Protein AF-A0A6C0EPB0-F1 (afdb_monomer)

Structure (mmCIF, N/CA/C/O backbone):
data_AF-A0A6C0EPB0-F1
#
_entry.id   AF-A0A6C0EPB0-F1
#
loop_
_atom_site.group_PDB
_atom_site.id
_atom_site.type_symbol
_atom_site.label_atom_id
_atom_site.label_alt_id
_atom_site.label_comp_id
_atom_site.label_asym_id
_atom_site.label_entity_id
_atom_site.label_seq_id
_atom_site.pdbx_PDB_ins_code
_atom_site.Cartn_x
_atom_site.Cartn_y
_atom_site.Cartn_z
_atom_site.occupancy
_atom_site.B_iso_or_equiv
_atom_site.auth_seq_id
_atom_site.auth_comp_id
_atom_site.auth_asym_id
_atom_site.auth_atom_id
_atom_site.pdbx_PDB_model_num
ATOM 1 N N . MET A 1 1 ? 25.986 0.942 -7.245 1.00 39.47 1 MET A N 1
ATOM 2 C CA . MET A 1 1 ? 25.673 -0.143 -6.285 1.00 39.47 1 MET A CA 1
ATOM 3 C C . MET A 1 1 ? 25.207 0.343 -4.900 1.00 39.47 1 MET A C 1
ATOM 5 O O . MET A 1 1 ? 24.732 -0.485 -4.143 1.00 39.47 1 MET A O 1
ATOM 9 N N . ALA A 1 2 ? 25.222 1.646 -4.566 1.00 35.19 2 ALA A N 1
ATOM 10 C CA . ALA A 1 2 ? 24.768 2.146 -3.251 1.00 35.19 2 ALA A CA 1
ATOM 11 C C . ALA A 1 2 ? 23.237 2.356 -3.090 1.00 35.19 2 ALA A C 1
ATOM 13 O O . ALA A 1 2 ? 22.772 2.622 -1.989 1.00 35.19 2 ALA A O 1
ATOM 14 N N . ASN A 1 3 ? 22.438 2.217 -4.158 1.00 54.00 3 ASN A N 1
ATOM 15 C CA . ASN A 1 3 ? 20.997 2.539 -4.135 1.00 54.00 3 ASN A CA 1
ATOM 16 C C . ASN A 1 3 ? 20.073 1.374 -3.733 1.00 54.00 3 ASN A C 1
ATOM 18 O O . ASN A 1 3 ? 18.896 1.601 -3.458 1.00 54.00 3 ASN A O 1
ATOM 22 N N . PHE A 1 4 ? 20.579 0.139 -3.683 1.00 54.25 4 PHE A N 1
ATOM 23 C CA . PHE A 1 4 ? 19.745 -1.040 -3.414 1.00 54.25 4 PHE A CA 1
ATOM 24 C C . PHE A 1 4 ? 19.320 -1.151 -1.949 1.00 54.25 4 PHE A C 1
ATOM 26 O O . PHE A 1 4 ? 18.155 -1.427 -1.667 1.00 54.25 4 PHE A O 1
ATOM 33 N N . GLY A 1 5 ? 20.229 -0.846 -1.017 1.00 62.84 5 GLY A N 1
ATOM 34 C CA . GLY A 1 5 ? 19.907 -0.840 0.410 1.00 62.84 5 GLY A CA 1
ATOM 35 C C . GLY A 1 5 ? 18.837 0.195 0.752 1.00 62.84 5 GLY A C 1
ATOM 36 O O . GLY A 1 5 ? 17.912 -0.107 1.494 1.00 62.84 5 GLY A O 1
ATOM 37 N N . LEU A 1 6 ? 18.905 1.391 0.160 1.00 70.12 6 LEU A N 1
ATOM 38 C CA . LEU A 1 6 ? 17.995 2.484 0.500 1.00 70.12 6 LEU A CA 1
ATOM 39 C C . LEU A 1 6 ? 16.544 2.201 0.082 1.00 70.12 6 LEU A C 1
ATOM 41 O O . LEU A 1 6 ? 15.632 2.459 0.860 1.00 70.12 6 LEU A O 1
ATOM 45 N N . SER A 1 7 ? 16.322 1.642 -1.113 1.00 71.81 7 SER A N 1
ATOM 46 C CA . SER A 1 7 ? 14.971 1.313 -1.593 1.00 71.81 7 SER A CA 1
ATOM 47 C C . SER A 1 7 ? 14.329 0.188 -0.776 1.00 71.81 7 SER A C 1
ATOM 49 O O . SER A 1 7 ? 13.168 0.303 -0.382 1.00 71.81 7 SER A O 1
ATOM 51 N N . TYR A 1 8 ? 15.096 -0.857 -0.450 1.00 76.75 8 TYR A N 1
ATOM 52 C CA . TYR A 1 8 ? 14.616 -1.944 0.401 1.00 76.75 8 TYR A CA 1
ATOM 53 C C . TYR A 1 8 ? 14.326 -1.464 1.830 1.00 76.75 8 TYR A C 1
ATOM 55 O O . TYR A 1 8 ? 13.247 -1.719 2.358 1.00 76.75 8 TYR A O 1
ATOM 63 N N . ILE A 1 9 ? 15.240 -0.693 2.430 1.00 80.56 9 ILE A N 1
ATOM 64 C CA . ILE A 1 9 ? 15.049 -0.109 3.765 1.00 80.56 9 ILE A CA 1
ATOM 65 C C . ILE A 1 9 ? 13.819 0.804 3.786 1.00 80.56 9 ILE A C 1
ATOM 67 O O . ILE A 1 9 ? 13.024 0.717 4.717 1.00 80.56 9 ILE A O 1
ATOM 71 N N . ALA A 1 10 ? 13.617 1.635 2.759 1.00 80.88 10 ALA A N 1
ATOM 72 C CA . ALA A 1 10 ? 12.436 2.488 2.654 1.00 80.88 10 ALA A CA 1
ATOM 73 C C . ALA A 1 10 ? 11.138 1.667 2.571 1.00 80.88 10 ALA A C 1
ATOM 75 O O . ALA A 1 10 ? 10.173 2.001 3.254 1.00 80.88 10 ALA A O 1
ATOM 76 N N . LYS A 1 11 ? 11.119 0.568 1.801 1.00 81.94 11 LYS A N 1
ATOM 77 C CA . LYS A 1 11 ? 9.965 -0.345 1.710 1.00 81.94 11 LYS A CA 1
ATOM 78 C C . LYS A 1 11 ? 9.654 -1.006 3.054 1.00 81.94 11 LYS A C 1
ATOM 80 O O . LYS A 1 11 ? 8.493 -1.054 3.460 1.00 81.94 11 LYS A O 1
ATOM 85 N N . VAL A 1 12 ? 10.679 -1.497 3.750 1.00 84.69 12 VAL A N 1
ATOM 86 C CA . VAL A 1 12 ? 10.534 -2.124 5.072 1.00 84.69 12 VAL A CA 1
ATOM 87 C C . VAL A 1 12 ? 10.035 -1.108 6.097 1.00 84.69 12 VAL A C 1
ATOM 89 O O . VAL A 1 12 ? 9.087 -1.390 6.825 1.00 84.69 12 VAL A O 1
ATOM 92 N N . LEU A 1 13 ? 10.622 0.091 6.122 1.00 87.00 13 LEU A N 1
ATOM 93 C CA . LEU A 1 13 ? 10.222 1.167 7.027 1.00 87.00 13 LEU A CA 1
ATOM 94 C C . LEU A 1 13 ? 8.776 1.604 6.774 1.00 87.00 13 LEU A C 1
ATOM 96 O O . LEU A 1 13 ? 8.009 1.742 7.724 1.00 87.00 13 LEU A O 1
ATOM 100 N N . TYR A 1 14 ? 8.399 1.779 5.505 1.00 86.06 14 TYR A N 1
ATOM 101 C CA . TYR A 1 14 ? 7.028 2.083 5.107 1.00 86.06 14 TYR A CA 1
ATOM 102 C C . TYR A 1 14 ? 6.065 1.004 5.612 1.00 86.06 14 TYR A C 1
ATOM 104 O O . TYR A 1 14 ? 5.157 1.304 6.381 1.00 86.06 14 TYR A O 1
ATOM 112 N N . SER A 1 15 ? 6.344 -0.264 5.292 1.00 88.06 15 SER A N 1
ATOM 113 C CA . SER A 1 15 ? 5.521 -1.401 5.722 1.00 88.06 15 SER A CA 1
ATOM 114 C C . SER A 1 15 ? 5.371 -1.451 7.245 1.00 88.06 15 SER A C 1
ATOM 116 O O . SER A 1 15 ? 4.286 -1.718 7.755 1.00 88.06 15 SER A O 1
ATOM 118 N N . PHE A 1 16 ? 6.438 -1.146 7.988 1.00 89.62 16 PHE A N 1
ATOM 119 C CA . PHE A 1 16 ? 6.420 -1.106 9.447 1.00 89.62 16 PHE A CA 1
ATOM 120 C C . PHE A 1 16 ? 5.521 0.010 10.002 1.00 89.62 16 PHE A C 1
ATOM 122 O O . PHE A 1 16 ? 4.704 -0.248 10.888 1.00 89.62 16 PHE A O 1
ATOM 129 N N . ILE A 1 17 ? 5.626 1.230 9.466 1.00 89.44 17 ILE A N 1
ATOM 130 C CA . ILE A 1 17 ? 4.768 2.363 9.854 1.00 89.44 17 ILE A CA 1
ATOM 131 C C . ILE A 1 17 ? 3.298 2.038 9.565 1.00 89.44 17 ILE A C 1
ATOM 133 O O . ILE A 1 17 ? 2.442 2.218 10.438 1.00 89.44 17 ILE A O 1
ATOM 137 N N . THR A 1 18 ? 3.013 1.475 8.391 1.00 90.00 18 THR A N 1
ATOM 138 C CA . THR A 1 18 ? 1.659 1.079 8.003 1.00 90.00 18 THR A CA 1
ATOM 139 C C . THR A 1 18 ? 1.111 -0.009 8.924 1.00 90.00 18 THR A C 1
ATOM 141 O O . THR A 1 18 ? -0.023 0.096 9.391 1.00 90.00 18 THR A O 1
ATOM 144 N N . ILE A 1 19 ? 1.912 -1.021 9.275 1.00 93.12 19 ILE A N 1
ATOM 145 C CA . ILE A 1 19 ? 1.513 -2.069 10.228 1.00 93.12 19 ILE A CA 1
ATOM 146 C C . ILE A 1 19 ? 1.165 -1.470 11.596 1.00 93.12 19 ILE A C 1
ATOM 148 O O . ILE A 1 19 ? 0.144 -1.848 12.173 1.00 93.12 19 ILE A O 1
ATOM 152 N N . ILE A 1 20 ? 1.953 -0.519 12.110 1.00 91.31 20 ILE A N 1
ATOM 153 C CA . ILE A 1 20 ? 1.641 0.157 13.380 1.00 91.31 20 ILE A CA 1
ATOM 154 C C . ILE A 1 20 ? 0.268 0.828 13.303 1.00 91.31 20 ILE A C 1
ATOM 156 O O . ILE A 1 20 ? -0.557 0.641 14.202 1.00 91.31 20 ILE A O 1
ATOM 160 N N . LEU A 1 21 ? -0.010 1.567 12.226 1.00 90.31 21 LEU A N 1
ATOM 161 C CA . LEU A 1 21 ? -1.310 2.208 12.045 1.00 90.31 21 LEU A CA 1
ATOM 162 C C . LEU A 1 21 ? -2.448 1.177 12.010 1.00 90.31 21 LEU A C 1
ATOM 164 O O . LEU A 1 21 ? -3.462 1.355 12.687 1.00 90.31 21 LEU A O 1
ATOM 168 N N . LEU A 1 22 ? -2.275 0.084 11.263 1.00 92.44 22 LEU A N 1
ATOM 169 C CA . LEU A 1 22 ? -3.250 -1.005 11.164 1.00 92.44 22 LEU A CA 1
ATOM 170 C C . LEU A 1 22 ? -3.547 -1.630 12.536 1.00 92.44 22 LEU A C 1
ATOM 172 O O . LEU A 1 22 ? -4.711 -1.840 12.877 1.00 92.44 22 LEU A O 1
ATOM 176 N N . VAL A 1 23 ? -2.523 -1.855 13.362 1.00 92.88 23 VAL A N 1
ATOM 177 C CA . VAL A 1 23 ? -2.686 -2.365 14.733 1.00 92.88 23 VAL A CA 1
ATOM 178 C C . VAL A 1 23 ? -3.471 -1.383 15.603 1.00 92.88 23 VAL A C 1
ATOM 180 O O . VAL A 1 23 ? -4.368 -1.800 16.341 1.00 92.88 23 VAL A O 1
ATOM 183 N N . VAL A 1 24 ? -3.191 -0.080 15.504 1.00 90.75 24 VAL A N 1
ATOM 184 C CA . VAL A 1 24 ? -3.937 0.953 16.244 1.00 90.75 24 VAL A CA 1
ATOM 185 C C . VAL A 1 24 ? -5.407 0.978 15.816 1.00 90.75 24 VAL A C 1
ATOM 187 O O . VAL A 1 24 ? -6.283 1.004 16.683 1.00 90.75 24 VAL A O 1
ATOM 190 N N . ILE A 1 25 ? -5.694 0.902 14.510 1.00 89.12 25 ILE A N 1
ATOM 191 C CA . ILE A 1 25 ? -7.063 0.832 13.972 1.00 89.12 25 ILE A CA 1
ATOM 192 C C . ILE A 1 25 ? -7.791 -0.398 14.518 1.00 89.12 25 ILE A C 1
ATOM 194 O O . ILE A 1 25 ? -8.885 -0.277 15.075 1.00 89.12 25 ILE A O 1
ATOM 198 N N . TYR A 1 26 ? -7.170 -1.573 14.412 1.00 91.12 26 TYR A N 1
ATOM 199 C CA . TYR A 1 26 ? -7.759 -2.828 14.871 1.00 91.12 26 TYR A CA 1
ATOM 200 C C . TYR A 1 26 ? -8.046 -2.818 16.378 1.00 91.12 26 TYR A C 1
ATOM 202 O O . TYR A 1 26 ? -9.141 -3.182 16.820 1.00 91.12 26 TYR A O 1
ATOM 210 N N . SER A 1 27 ? -7.076 -2.359 17.174 1.00 89.19 27 SER A N 1
ATOM 211 C CA . SER A 1 27 ? -7.193 -2.234 18.629 1.00 89.19 27 SER A CA 1
ATOM 212 C C . SER A 1 27 ? -8.310 -1.268 19.024 1.00 89.19 27 SER A C 1
ATOM 214 O O . SER A 1 27 ? -9.110 -1.562 19.915 1.00 89.19 27 SER A O 1
ATOM 216 N N . TYR A 1 28 ? -8.419 -0.133 18.331 1.00 85.88 28 TYR A N 1
ATOM 217 C CA . TYR A 1 28 ? -9.461 0.852 18.590 1.00 85.88 28 TYR A CA 1
ATOM 218 C C . TYR A 1 28 ? -10.861 0.308 18.290 1.00 85.88 28 TYR A C 1
ATOM 220 O O . TYR A 1 28 ? -11.748 0.424 19.134 1.00 85.88 28 TYR A O 1
ATOM 228 N N . ILE A 1 29 ? -11.054 -0.339 17.139 1.00 86.12 29 ILE A N 1
ATOM 229 C CA . ILE A 1 29 ? -12.344 -0.939 16.773 1.00 86.12 29 ILE A CA 1
ATOM 230 C C . ILE A 1 29 ? -12.740 -2.028 17.776 1.00 86.12 29 ILE A C 1
ATOM 232 O O . ILE A 1 29 ? -13.858 -2.021 18.286 1.00 86.12 29 ILE A O 1
ATOM 236 N N . THR A 1 30 ? -11.808 -2.915 18.128 1.00 86.19 30 THR A N 1
ATOM 237 C CA . THR A 1 30 ? -12.060 -3.994 19.097 1.00 86.19 30 THR A CA 1
ATOM 238 C C . THR A 1 30 ? -12.420 -3.440 20.481 1.00 86.19 30 THR A C 1
ATOM 240 O O . THR A 1 30 ? -13.334 -3.936 21.136 1.00 86.19 30 THR A O 1
ATOM 243 N N . SER A 1 31 ? -11.760 -2.363 20.916 1.00 84.12 31 SER A N 1
ATOM 244 C CA . SER A 1 31 ? -12.082 -1.658 22.165 1.00 84.12 31 SER A CA 1
ATOM 245 C C . SER A 1 31 ? -13.507 -1.082 22.158 1.00 84.12 31 SER A C 1
ATOM 247 O O . SER A 1 31 ? -14.204 -1.125 23.173 1.00 84.12 31 SER A O 1
ATOM 249 N N . LEU A 1 32 ? -13.978 -0.570 21.017 1.00 80.81 32 LEU A N 1
ATOM 250 C CA . LEU A 1 32 ? -15.339 -0.037 20.874 1.00 80.81 32 LEU A CA 1
ATOM 251 C C . LEU A 1 32 ? -16.409 -1.137 20.877 1.00 80.81 32 LEU A C 1
ATOM 253 O O . LEU A 1 32 ? -17.470 -0.949 21.479 1.00 80.81 32 LEU A O 1
ATOM 257 N N . GLU A 1 33 ? -16.113 -2.285 20.267 1.00 82.62 33 GLU A N 1
ATOM 258 C CA . GLU A 1 33 ? -16.968 -3.477 20.303 1.00 82.62 33 GLU A CA 1
ATOM 259 C C . GLU A 1 33 ? -17.114 -4.026 21.723 1.00 82.62 33 GLU A C 1
ATOM 261 O O . GLU A 1 33 ? -18.232 -4.267 22.176 1.00 82.62 33 GLU A O 1
ATOM 266 N N . GLN A 1 34 ? -16.005 -4.162 22.457 1.00 83.81 34 GLN A N 1
ATOM 267 C CA . GLN A 1 34 ? -16.012 -4.652 23.840 1.00 83.81 34 GLN A CA 1
ATOM 268 C C . GLN A 1 34 ? -16.806 -3.740 24.782 1.00 83.81 34 GLN A C 1
ATOM 270 O O . GLN A 1 34 ? -17.452 -4.217 25.711 1.00 83.81 34 GLN A O 1
ATOM 275 N N . LYS A 1 35 ? -16.814 -2.427 24.519 1.00 81.38 35 LYS A N 1
ATOM 276 C CA . LYS A 1 35 ? -17.646 -1.453 25.243 1.00 81.38 35 LYS A CA 1
ATOM 277 C C . LYS A 1 35 ? -19.130 -1.502 24.846 1.00 81.38 35 LYS A C 1
ATOM 279 O O . LYS A 1 35 ? -19.928 -0.772 25.428 1.00 81.38 35 LYS A O 1
ATOM 284 N N . GLY A 1 36 ? -19.509 -2.310 23.853 1.00 75.00 36 GLY A N 1
ATOM 285 C CA . GLY A 1 36 ? -20.890 -2.460 23.387 1.00 75.00 36 GLY A CA 1
ATOM 286 C C . GLY A 1 36 ? -21.452 -1.206 22.717 1.00 75.00 36 GLY A C 1
ATOM 287 O O . GLY A 1 36 ? -22.662 -0.961 22.768 1.00 75.00 36 GLY A O 1
ATOM 288 N N . CYS A 1 37 ? -20.597 -0.365 22.128 1.00 73.56 37 CYS A N 1
ATOM 289 C CA . CYS A 1 37 ? -21.049 0.938 21.669 1.00 73.56 37 CYS A CA 1
ATOM 290 C C . CYS A 1 37 ? -21.758 0.881 20.310 1.00 73.56 37 CYS A C 1
ATOM 292 O O . CYS A 1 37 ? -21.131 0.927 19.257 1.00 73.56 37 CYS A O 1
ATOM 294 N N . LYS A 1 38 ? -23.095 0.841 20.338 1.00 72.00 38 LYS A N 1
ATOM 295 C CA . LYS A 1 38 ? -23.951 0.737 19.140 1.00 72.00 38 LYS A CA 1
ATOM 296 C C . LYS A 1 38 ? -23.759 1.871 18.128 1.00 72.00 38 LYS A C 1
ATOM 298 O O . LYS A 1 38 ? -23.850 1.624 16.934 1.00 72.00 38 LYS A O 1
ATOM 303 N N . CYS A 1 39 ? -23.460 3.085 18.590 1.00 71.62 39 CYS A N 1
ATOM 304 C CA . CYS A 1 39 ? -23.227 4.235 17.708 1.00 71.62 39 CYS A CA 1
ATOM 305 C C . CYS A 1 39 ? -21.873 4.169 16.969 1.00 71.62 39 CYS A C 1
ATOM 307 O O . CYS A 1 39 ? -21.621 4.931 16.047 1.00 71.62 39 CYS A O 1
ATOM 309 N N . ALA A 1 40 ? -20.995 3.235 17.351 1.00 69.56 40 ALA A N 1
ATOM 310 C CA . ALA A 1 40 ? -19.691 3.030 16.731 1.00 69.56 40 ALA A CA 1
ATOM 311 C C . ALA A 1 40 ? -19.644 1.813 15.789 1.00 69.56 40 ALA A C 1
ATOM 313 O O . ALA A 1 40 ? -18.568 1.415 15.359 1.00 69.56 40 ALA A O 1
ATOM 314 N N . LEU A 1 41 ? -20.789 1.200 15.472 1.00 69.75 41 LEU A N 1
ATOM 315 C CA . LEU A 1 41 ? -20.877 -0.039 14.694 1.00 69.75 41 LEU A CA 1
ATOM 316 C C . LEU A 1 41 ? -21.581 0.197 13.345 1.00 69.75 41 LEU A C 1
ATOM 318 O O . LEU A 1 41 ? -22.755 -0.145 13.201 1.00 69.75 41 LEU A O 1
ATOM 322 N N . PRO A 1 42 ? -20.910 0.793 12.340 1.00 69.69 42 PRO A N 1
ATOM 323 C CA . PRO A 1 42 ? -21.462 0.878 10.993 1.00 69.69 42 PRO A CA 1
ATOM 324 C C . PRO A 1 42 ? -21.471 -0.499 10.301 1.00 69.69 42 PRO A C 1
ATOM 326 O O . PRO A 1 42 ? -20.689 -1.384 10.661 1.00 69.69 42 PRO A O 1
ATOM 329 N N . PRO A 1 43 ? -22.280 -0.679 9.240 1.00 69.19 43 PRO A N 1
ATOM 330 C CA . PRO A 1 43 ? -22.421 -1.962 8.541 1.00 69.19 43 PRO A CA 1
ATOM 331 C C . PRO A 1 43 ? -21.108 -2.508 7.949 1.00 69.19 43 PRO A C 1
ATOM 333 O O . PRO A 1 43 ? -20.939 -3.720 7.847 1.00 69.19 43 PRO A O 1
ATOM 336 N N . ASN A 1 44 ? -20.149 -1.638 7.617 1.00 80.25 44 ASN A N 1
ATOM 337 C CA . ASN A 1 44 ? -18.888 -2.023 6.970 1.00 80.25 44 ASN A CA 1
ATOM 338 C C . ASN A 1 44 ? -17.752 -2.368 7.950 1.00 80.25 44 ASN A C 1
ATOM 340 O O . ASN A 1 44 ? -16.618 -2.587 7.523 1.00 80.25 44 ASN A O 1
ATOM 344 N N . ILE A 1 45 ? -18.008 -2.436 9.261 1.00 82.44 45 ILE A N 1
ATOM 345 C CA . ILE A 1 45 ? -16.937 -2.642 10.252 1.00 82.44 45 ILE A CA 1
ATOM 346 C C . ILE A 1 45 ? -16.208 -3.985 10.079 1.00 82.44 45 ILE A C 1
ATOM 348 O O . ILE A 1 45 ? -15.001 -4.079 10.304 1.00 82.44 45 ILE A O 1
ATOM 352 N N . ASN A 1 46 ? -16.923 -5.003 9.590 1.00 86.38 46 ASN A N 1
ATOM 353 C CA . ASN A 1 46 ? -16.364 -6.320 9.288 1.00 86.38 46 ASN A CA 1
ATOM 354 C C . ASN A 1 46 ? -15.353 -6.267 8.138 1.00 86.38 46 ASN A C 1
ATOM 356 O O . ASN A 1 46 ? -14.326 -6.942 8.205 1.00 86.38 46 ASN A O 1
ATOM 360 N N . PHE A 1 47 ? -15.611 -5.441 7.117 1.00 90.31 47 PHE A N 1
ATOM 361 C CA . PHE A 1 47 ? -14.660 -5.222 6.029 1.00 90.31 47 PHE A CA 1
ATOM 362 C C . PHE A 1 47 ? -13.384 -4.570 6.558 1.00 90.31 47 PHE A C 1
ATOM 364 O O . PHE A 1 47 ? -12.298 -5.074 6.285 1.00 90.31 47 PHE A O 1
ATOM 371 N N . ILE A 1 48 ? -13.515 -3.513 7.371 1.00 89.94 48 ILE A N 1
ATOM 372 C CA . ILE A 1 48 ? -12.363 -2.815 7.955 1.00 89.94 48 ILE A CA 1
ATOM 373 C C . ILE A 1 48 ? -11.514 -3.811 8.749 1.00 89.94 48 ILE A C 1
ATOM 375 O O . ILE A 1 48 ? -10.353 -3.999 8.414 1.00 89.94 48 ILE A O 1
ATOM 379 N N . LYS A 1 49 ? -12.090 -4.535 9.717 1.00 90.19 49 LYS A N 1
ATOM 380 C CA . LYS A 1 49 ? -11.341 -5.509 10.534 1.00 90.19 49 LYS A CA 1
ATOM 381 C C . LYS A 1 49 ? -10.699 -6.622 9.706 1.00 90.19 49 LYS A C 1
ATOM 383 O O . LYS A 1 49 ? -9.529 -6.937 9.919 1.00 90.19 49 LYS A O 1
ATOM 388 N N . GLY A 1 50 ? -11.453 -7.218 8.782 1.00 92.62 50 GLY A N 1
ATOM 389 C CA . GLY A 1 50 ? -10.963 -8.309 7.941 1.00 92.62 50 GLY A CA 1
ATOM 390 C C . GLY A 1 50 ? -9.804 -7.862 7.056 1.00 92.62 50 GLY A C 1
ATOM 391 O O . GLY A 1 50 ? -8.758 -8.511 7.023 1.00 92.62 50 GLY A O 1
ATOM 392 N N . PHE A 1 51 ? -9.953 -6.709 6.404 1.00 94.25 51 PHE A N 1
ATOM 393 C CA . PHE A 1 51 ? -8.911 -6.154 5.554 1.00 94.25 51 PHE A CA 1
ATOM 394 C C . PHE A 1 51 ? -7.699 -5.670 6.357 1.00 94.25 51 PHE A C 1
ATOM 396 O O . PHE A 1 51 ? -6.575 -5.827 5.887 1.00 94.25 51 PHE A O 1
ATOM 403 N N . THR A 1 52 ? -7.879 -5.160 7.582 1.00 93.62 52 THR A N 1
ATOM 404 C CA . THR A 1 52 ? -6.763 -4.820 8.480 1.00 93.62 52 THR A CA 1
ATOM 405 C C . THR A 1 52 ? -5.900 -6.048 8.778 1.00 93.62 52 THR A C 1
ATOM 407 O O . THR A 1 52 ? -4.683 -5.983 8.627 1.00 93.62 52 THR A O 1
ATOM 410 N N . ILE A 1 53 ? -6.512 -7.180 9.147 1.00 93.75 53 ILE A N 1
ATOM 411 C CA . ILE A 1 53 ? -5.781 -8.431 9.420 1.00 93.75 53 ILE A CA 1
ATOM 412 C C . ILE A 1 53 ? -5.071 -8.922 8.157 1.00 93.75 53 ILE A C 1
ATOM 414 O O . ILE A 1 53 ? -3.875 -9.209 8.195 1.00 93.75 53 ILE A O 1
ATOM 418 N N . PHE A 1 54 ? -5.793 -8.981 7.036 1.00 95.06 54 PHE A N 1
ATOM 419 C CA . PHE A 1 54 ? -5.225 -9.378 5.750 1.00 95.06 54 PHE A CA 1
ATOM 420 C C . PHE A 1 54 ? -4.025 -8.502 5.366 1.00 95.06 54 PHE A C 1
ATOM 422 O O . PHE A 1 54 ? -2.979 -9.027 4.996 1.00 95.06 54 PHE A O 1
ATOM 429 N N . SER A 1 55 ? -4.146 -7.183 5.523 1.00 94.00 55 SER A N 1
ATOM 430 C CA . SER A 1 55 ? -3.091 -6.225 5.187 1.00 94.00 55 SER A CA 1
ATOM 431 C C . SER A 1 55 ? -1.856 -6.391 6.061 1.00 94.00 55 SER A C 1
ATOM 433 O O . SER A 1 55 ? -0.747 -6.321 5.547 1.00 94.00 55 SER A O 1
ATOM 435 N N . ILE A 1 56 ? -2.016 -6.658 7.361 1.00 93.94 56 ILE A N 1
ATOM 436 C CA . ILE A 1 56 ? -0.878 -6.937 8.250 1.00 93.94 56 ILE A CA 1
ATOM 437 C C . ILE A 1 56 ? -0.117 -8.171 7.758 1.00 93.94 56 ILE A C 1
ATOM 439 O O . ILE A 1 56 ? 1.104 -8.127 7.623 1.00 93.94 56 ILE A O 1
ATOM 443 N N . VAL A 1 57 ? -0.829 -9.260 7.454 1.00 94.00 57 VAL A N 1
ATOM 444 C CA . VAL A 1 57 ? -0.213 -10.494 6.946 1.00 94.00 57 VAL A CA 1
ATOM 445 C C . VAL A 1 57 ? 0.478 -10.234 5.606 1.00 94.00 57 VAL A C 1
ATOM 447 O O . VAL A 1 57 ? 1.639 -10.599 5.433 1.00 94.00 57 VAL A O 1
ATOM 450 N N . TYR A 1 58 ? -0.199 -9.549 4.685 1.00 92.81 58 TYR A N 1
ATOM 451 C CA . TYR A 1 58 ? 0.339 -9.205 3.372 1.00 92.81 58 TYR A CA 1
ATOM 452 C C . TYR A 1 58 ? 1.625 -8.371 3.463 1.00 92.81 58 TYR A C 1
ATOM 454 O O . TYR A 1 58 ? 2.620 -8.698 2.818 1.00 92.81 58 TYR A O 1
ATOM 462 N N . LEU A 1 59 ? 1.632 -7.322 4.290 1.00 91.44 59 LEU A N 1
ATOM 463 C CA . LEU A 1 59 ? 2.786 -6.438 4.479 1.00 91.44 59 LEU A CA 1
ATOM 464 C C . LEU A 1 59 ? 3.958 -7.147 5.164 1.00 91.44 59 LEU A C 1
ATOM 466 O O . LEU A 1 59 ? 5.109 -6.855 4.853 1.00 91.44 59 LEU A O 1
ATOM 470 N N . LEU A 1 60 ? 3.698 -8.106 6.057 1.00 90.62 60 LEU A N 1
ATOM 471 C CA . LEU A 1 60 ? 4.758 -8.936 6.633 1.00 90.62 60 LEU A CA 1
ATOM 472 C C . LEU A 1 60 ? 5.399 -9.836 5.571 1.00 90.62 60 LEU A C 1
ATOM 474 O O . LEU A 1 60 ? 6.624 -9.881 5.473 1.00 90.62 60 LEU A O 1
ATOM 478 N N . PHE A 1 61 ? 4.597 -10.508 4.742 1.00 87.56 61 PHE A N 1
ATOM 479 C CA . PHE A 1 61 ? 5.124 -11.358 3.670 1.00 87.56 61 PHE A CA 1
ATOM 480 C C . PHE A 1 61 ? 5.912 -10.555 2.629 1.00 87.56 61 PHE A C 1
ATOM 482 O O . PHE A 1 61 ? 7.051 -10.895 2.310 1.00 87.56 61 PHE A O 1
ATOM 489 N N . THR A 1 62 ? 5.338 -9.464 2.125 1.00 85.44 62 THR A N 1
ATOM 490 C CA . THR A 1 62 ? 5.963 -8.640 1.075 1.00 85.44 62 THR A CA 1
ATOM 491 C C . THR A 1 62 ? 7.084 -7.737 1.590 1.00 85.44 62 THR A C 1
ATOM 493 O O . THR A 1 62 ? 7.924 -7.293 0.802 1.00 85.44 62 THR A O 1
ATOM 496 N N . GLY A 1 63 ? 7.120 -7.469 2.898 1.00 82.00 63 GLY A N 1
ATOM 497 C CA . GLY A 1 63 ? 8.196 -6.742 3.567 1.00 82.00 63 GLY A CA 1
ATOM 498 C C . GLY A 1 63 ? 9.450 -7.589 3.796 1.00 82.00 63 GLY A C 1
ATOM 499 O O . GLY A 1 63 ? 10.550 -7.051 3.740 1.00 82.00 63 GLY A O 1
ATOM 500 N N . ILE A 1 64 ? 9.306 -8.902 4.018 1.00 82.12 64 ILE A N 1
ATOM 501 C CA . ILE A 1 64 ? 10.440 -9.826 4.219 1.00 82.12 64 ILE A CA 1
ATOM 502 C C . ILE A 1 64 ? 11.059 -10.251 2.881 1.00 82.12 64 ILE A C 1
ATOM 504 O O . ILE A 1 64 ? 12.270 -10.455 2.787 1.00 82.12 64 ILE A O 1
ATOM 508 N N . ILE A 1 65 ? 10.240 -10.402 1.839 1.00 81.19 65 ILE A N 1
ATOM 509 C CA . ILE A 1 65 ? 10.692 -10.896 0.538 1.00 81.19 65 ILE A CA 1
ATOM 510 C C . ILE A 1 65 ? 11.096 -9.714 -0.353 1.00 81.19 65 ILE A C 1
ATOM 512 O O . ILE A 1 65 ? 10.271 -8.880 -0.732 1.00 81.19 65 ILE A O 1
ATOM 516 N N . SER A 1 66 ? 12.380 -9.648 -0.716 1.00 79.31 66 SER A N 1
ATOM 517 C CA . SER A 1 66 ? 12.882 -8.640 -1.656 1.00 79.31 66 SER A CA 1
ATOM 518 C C . SER A 1 66 ? 12.539 -8.999 -3.109 1.00 79.31 66 SER A C 1
ATOM 520 O O . SER A 1 66 ? 12.507 -10.174 -3.476 1.00 79.31 66 SER A O 1
ATOM 522 N N . GLU A 1 67 ? 12.341 -7.988 -3.965 1.00 75.56 67 GLU A N 1
ATOM 523 C CA . GLU A 1 67 ? 12.103 -8.204 -5.404 1.00 75.56 67 GLU A CA 1
ATOM 524 C C . GLU A 1 67 ? 13.266 -8.948 -6.082 1.00 75.56 67 GLU A C 1
ATOM 526 O O . GLU A 1 67 ? 13.037 -9.737 -6.993 1.00 75.56 67 GLU A O 1
ATOM 531 N N . GLN A 1 68 ? 14.500 -8.750 -5.609 1.00 74.31 68 GLN A N 1
ATOM 532 C CA . GLN A 1 68 ? 15.689 -9.441 -6.120 1.00 74.31 68 GLN A CA 1
ATOM 533 C C . GLN A 1 68 ? 15.663 -10.928 -5.798 1.00 74.31 68 GLN A C 1
ATOM 535 O O . GLN A 1 68 ? 15.873 -11.746 -6.681 1.00 74.31 68 GLN A O 1
ATOM 540 N N . THR A 1 69 ? 15.299 -11.291 -4.566 1.00 79.62 69 THR A N 1
ATOM 541 C CA . THR A 1 69 ? 15.146 -12.699 -4.177 1.00 79.62 69 THR A CA 1
ATOM 542 C C . THR A 1 69 ? 14.108 -13.408 -5.047 1.00 79.62 69 THR A C 1
ATOM 544 O O . THR A 1 69 ? 14.271 -14.588 -5.350 1.00 79.62 69 THR A O 1
ATOM 547 N N . ILE A 1 70 ? 13.055 -12.703 -5.471 1.00 80.31 70 ILE A N 1
ATOM 548 C CA . ILE A 1 70 ? 12.067 -13.247 -6.409 1.00 80.31 70 ILE A CA 1
ATOM 549 C C . ILE A 1 70 ? 12.677 -13.370 -7.810 1.00 80.31 70 ILE A C 1
ATOM 551 O O . ILE A 1 70 ? 12.593 -14.437 -8.409 1.00 80.31 70 ILE A O 1
ATOM 555 N N . SER A 1 71 ? 13.327 -12.318 -8.310 1.00 81.44 71 SER A N 1
ATOM 556 C CA . SER A 1 71 ? 13.972 -12.302 -9.631 1.00 81.44 71 SER A CA 1
ATOM 557 C C . SER A 1 71 ? 14.991 -13.432 -9.792 1.00 81.44 71 SER A C 1
ATOM 559 O O . SER A 1 71 ? 14.945 -14.163 -10.779 1.00 81.44 71 SER A O 1
ATOM 561 N N . ASP A 1 72 ? 15.855 -13.620 -8.794 1.00 83.31 72 ASP A N 1
ATOM 562 C CA . ASP A 1 72 ? 16.972 -14.565 -8.839 1.00 83.31 72 ASP A CA 1
ATOM 563 C C . ASP A 1 72 ? 16.510 -16.030 -8.760 1.00 83.31 72 ASP A C 1
ATOM 565 O O . ASP A 1 72 ? 17.120 -16.902 -9.374 1.00 83.31 72 ASP A O 1
ATOM 569 N N . ASN A 1 73 ? 15.426 -16.318 -8.024 1.00 86.00 73 ASN A N 1
ATOM 570 C CA . ASN A 1 73 ? 14.937 -17.690 -7.824 1.00 86.00 73 ASN A CA 1
ATOM 571 C C . ASN A 1 73 ? 13.815 -18.101 -8.790 1.00 86.00 73 ASN A C 1
ATOM 573 O O . ASN A 1 73 ? 13.655 -19.287 -9.073 1.00 86.00 73 ASN A O 1
ATOM 577 N N . PHE A 1 74 ? 13.012 -17.147 -9.265 1.00 83.50 74 PHE A N 1
ATOM 578 C CA . PHE A 1 74 ? 11.760 -17.412 -9.984 1.00 83.50 74 PHE A CA 1
ATOM 579 C C . PHE A 1 74 ? 11.689 -16.752 -11.372 1.00 83.50 74 PHE A C 1
ATOM 581 O O . PHE A 1 74 ? 10.810 -17.093 -12.165 1.00 83.50 74 PHE A O 1
ATOM 588 N N . GLY A 1 75 ? 12.619 -15.847 -11.690 1.00 82.62 75 GLY A N 1
ATOM 589 C CA . GLY A 1 75 ? 12.696 -15.154 -12.974 1.00 82.62 75 GLY A CA 1
ATOM 590 C C . GLY A 1 75 ? 11.734 -13.969 -13.123 1.00 82.62 75 GLY A C 1
ATOM 591 O O . GLY A 1 75 ? 10.778 -13.783 -12.363 1.00 82.62 75 GLY A O 1
ATOM 592 N N . ASP A 1 76 ? 11.978 -13.162 -14.156 1.00 81.38 76 ASP A N 1
ATOM 593 C CA . ASP A 1 76 ? 11.355 -11.842 -14.351 1.00 81.38 76 ASP A CA 1
ATOM 594 C C . ASP A 1 76 ? 9.825 -11.880 -14.525 1.00 81.38 76 ASP A C 1
ATOM 596 O O . ASP A 1 76 ? 9.117 -10.951 -14.128 1.00 81.38 76 ASP A O 1
ATOM 600 N N . ASN A 1 77 ? 9.281 -12.975 -15.066 1.00 82.44 77 ASN A N 1
ATOM 601 C CA . ASN A 1 77 ? 7.834 -13.130 -15.255 1.00 82.44 77 ASN A CA 1
ATOM 602 C C . ASN A 1 77 ? 7.074 -13.163 -13.919 1.00 82.44 77 ASN A C 1
ATOM 604 O O . ASN A 1 77 ? 5.977 -12.613 -13.814 1.00 82.44 77 ASN A O 1
ATOM 608 N N . ILE A 1 78 ? 7.652 -13.783 -12.885 1.00 85.12 78 ILE A N 1
ATOM 609 C CA . ILE A 1 78 ? 7.029 -13.863 -11.557 1.00 85.12 78 ILE A CA 1
ATOM 610 C C . ILE A 1 78 ? 7.138 -12.516 -10.835 1.00 85.12 78 ILE A C 1
ATOM 612 O O . ILE A 1 78 ? 6.197 -12.113 -10.149 1.00 85.12 78 ILE A O 1
ATOM 616 N N . VAL A 1 79 ? 8.220 -11.764 -11.063 1.00 84.12 79 VAL A N 1
ATOM 617 C CA . VAL A 1 79 ? 8.356 -10.385 -10.567 1.00 84.12 79 VAL A CA 1
ATOM 618 C C . VAL A 1 79 ? 7.232 -9.499 -11.111 1.00 84.12 79 VAL A C 1
ATOM 620 O O . VAL A 1 79 ? 6.631 -8.736 -10.353 1.00 84.12 79 VAL A O 1
ATOM 623 N N . LEU A 1 80 ? 6.896 -9.626 -12.399 1.00 80.75 80 LEU A N 1
ATOM 624 C CA . LEU A 1 80 ? 5.802 -8.867 -13.008 1.00 80.75 80 LEU A CA 1
ATOM 625 C C . LEU A 1 80 ? 4.445 -9.189 -12.362 1.00 80.75 80 LEU A C 1
ATOM 627 O O . LEU A 1 80 ? 3.679 -8.275 -12.056 1.00 80.75 80 LEU A O 1
ATOM 631 N N . ILE A 1 81 ? 4.163 -10.472 -12.115 1.00 85.50 81 ILE A N 1
AT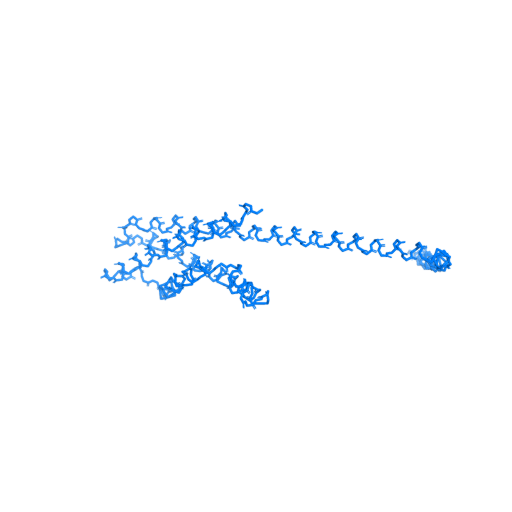OM 632 C CA . ILE A 1 81 ? 2.933 -10.906 -11.434 1.00 85.50 81 ILE A CA 1
ATOM 633 C C . ILE A 1 81 ? 2.882 -10.337 -10.015 1.00 85.50 81 ILE A C 1
ATOM 635 O O . ILE A 1 81 ? 1.851 -9.797 -9.619 1.00 85.50 81 ILE A O 1
ATOM 639 N N . ASN A 1 82 ? 3.986 -10.390 -9.267 1.00 85.94 82 ASN A N 1
ATOM 640 C CA . ASN A 1 82 ? 4.042 -9.825 -7.920 1.00 85.94 82 ASN A CA 1
ATOM 641 C C . ASN A 1 82 ? 3.725 -8.320 -7.920 1.00 85.94 82 ASN A C 1
ATOM 643 O O . ASN A 1 82 ? 2.901 -7.867 -7.132 1.00 85.94 82 ASN A O 1
ATOM 647 N N . LYS A 1 83 ? 4.292 -7.556 -8.864 1.00 84.44 83 LYS A N 1
ATOM 648 C CA . LYS A 1 83 ? 3.988 -6.120 -9.014 1.00 84.44 83 LYS A CA 1
ATOM 649 C C . LYS A 1 83 ? 2.523 -5.854 -9.349 1.00 84.44 83 LYS A C 1
ATOM 651 O O . LYS A 1 83 ? 1.958 -4.857 -8.908 1.00 84.44 83 LYS A O 1
ATOM 656 N N . PHE A 1 84 ? 1.896 -6.741 -10.116 1.00 84.81 84 PHE A N 1
ATOM 657 C CA . PHE A 1 84 ? 0.471 -6.644 -10.409 1.00 84.81 84 PHE A CA 1
ATOM 658 C C . PHE A 1 84 ? -0.393 -6.904 -9.165 1.00 84.81 84 PHE A C 1
ATOM 660 O O . PHE A 1 84 ? -1.368 -6.189 -8.936 1.00 84.81 84 PHE A O 1
ATOM 667 N N . VAL A 1 85 ? -0.014 -7.870 -8.324 1.00 89.75 85 VAL A N 1
ATOM 668 C CA . VAL A 1 85 ? -0.674 -8.112 -7.029 1.00 89.75 85 VAL A CA 1
ATOM 669 C C . VAL A 1 85 ? -0.497 -6.911 -6.095 1.00 89.75 85 VAL A C 1
ATOM 671 O O . VAL A 1 85 ? -1.485 -6.459 -5.518 1.00 89.75 85 VAL A O 1
ATOM 674 N N . ASP A 1 86 ? 0.707 -6.336 -6.018 1.00 86.81 86 ASP A N 1
ATOM 675 C CA . ASP A 1 86 ? 0.986 -5.120 -5.240 1.00 86.81 86 ASP A CA 1
ATOM 676 C C . ASP A 1 86 ? 0.116 -3.935 -5.697 1.00 86.81 86 ASP A C 1
ATOM 678 O O . ASP A 1 86 ? -0.402 -3.182 -4.870 1.00 86.81 86 ASP A O 1
ATOM 682 N N . LEU A 1 87 ? -0.113 -3.793 -7.007 1.00 86.50 87 LEU A N 1
ATOM 683 C CA . LEU A 1 87 ? -1.005 -2.769 -7.554 1.00 86.50 87 LEU A CA 1
ATOM 684 C C . LEU A 1 87 ? -2.460 -2.980 -7.111 1.00 86.50 87 LEU A C 1
ATOM 686 O O . LEU A 1 87 ? -3.113 -2.029 -6.678 1.00 86.50 87 LEU A O 1
ATOM 690 N N . ILE A 1 88 ? -2.974 -4.212 -7.199 1.00 90.62 88 ILE A N 1
ATOM 691 C CA . ILE A 1 88 ? -4.330 -4.538 -6.732 1.00 90.62 88 ILE A CA 1
ATOM 692 C C . ILE A 1 88 ? -4.444 -4.257 -5.233 1.00 90.62 88 ILE A C 1
ATOM 694 O O . ILE A 1 88 ? -5.404 -3.616 -4.804 1.00 90.62 88 ILE A O 1
ATOM 698 N N . PHE A 1 89 ? -3.456 -4.689 -4.445 1.00 91.56 89 PHE A N 1
ATOM 699 C CA . PHE A 1 89 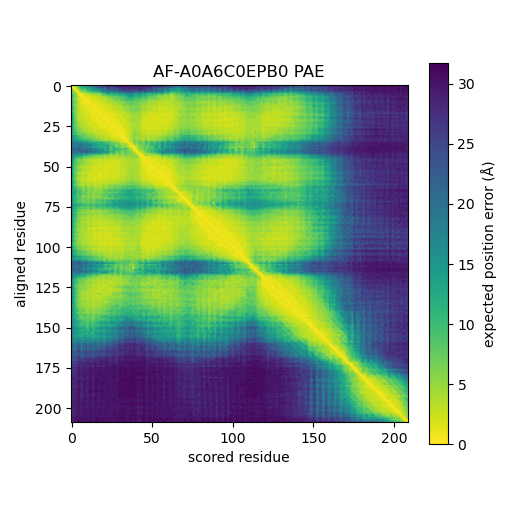? -3.407 -4.421 -3.014 1.00 91.56 89 PHE A CA 1
ATOM 700 C C . PHE A 1 89 ? -3.483 -2.919 -2.731 1.00 91.56 89 PHE A C 1
ATOM 702 O O . PHE A 1 89 ? -4.342 -2.502 -1.958 1.00 91.56 89 PHE A O 1
ATOM 709 N N . ALA A 1 90 ? -2.668 -2.099 -3.401 1.00 87.75 90 ALA A N 1
ATOM 710 C CA . ALA A 1 90 ? -2.672 -0.648 -3.226 1.00 87.75 90 ALA A CA 1
ATOM 711 C C . ALA A 1 90 ? -4.039 -0.018 -3.551 1.00 87.75 90 ALA A C 1
ATOM 713 O O . ALA A 1 90 ? -4.521 0.829 -2.799 1.00 87.75 90 ALA A O 1
ATOM 714 N N . LEU A 1 91 ? -4.706 -0.458 -4.624 1.00 89.62 91 LEU A N 1
ATOM 715 C CA . LEU A 1 91 ? -6.042 0.029 -4.988 1.00 89.62 91 LEU A CA 1
ATOM 716 C C . LEU A 1 91 ? -7.091 -0.304 -3.920 1.00 89.62 91 LEU A C 1
ATOM 718 O O . LEU A 1 91 ? -7.873 0.563 -3.523 1.00 89.62 91 LEU A O 1
ATOM 722 N N . VAL A 1 92 ? -7.092 -1.541 -3.417 1.00 92.88 92 VAL A N 1
ATOM 723 C CA . VAL A 1 92 ? -8.007 -1.946 -2.340 1.00 92.88 92 VAL A CA 1
ATOM 724 C C . VAL A 1 92 ? -7.653 -1.233 -1.032 1.00 92.88 92 VAL A C 1
ATOM 726 O O . VAL A 1 92 ? -8.547 -0.830 -0.291 1.00 92.88 92 VAL A O 1
ATOM 729 N N . PHE A 1 93 ? -6.367 -0.996 -0.770 1.00 91.31 93 PHE A N 1
ATOM 730 C CA . PHE A 1 93 ? -5.900 -0.280 0.413 1.00 91.31 93 PHE A CA 1
ATOM 731 C C . PHE A 1 93 ? -6.347 1.189 0.419 1.00 91.31 93 PHE A C 1
ATOM 733 O O . PHE A 1 93 ? -6.758 1.703 1.458 1.00 91.31 93 PHE A O 1
ATOM 740 N N . ILE A 1 94 ? -6.367 1.857 -0.740 1.00 89.75 94 ILE A N 1
ATOM 741 C CA . ILE A 1 94 ? -6.940 3.206 -0.877 1.00 89.75 94 ILE A CA 1
ATOM 742 C C . ILE A 1 94 ? -8.430 3.201 -0.510 1.00 89.75 94 ILE A C 1
ATOM 744 O O . ILE A 1 94 ? -8.884 4.060 0.250 1.00 89.75 94 ILE A O 1
ATOM 748 N N . TYR A 1 95 ? -9.191 2.222 -1.007 1.00 91.44 95 TYR A N 1
ATOM 749 C CA . TYR A 1 95 ? -10.602 2.076 -0.647 1.00 91.44 95 TYR A CA 1
ATOM 750 C C . TYR A 1 95 ? -10.788 1.799 0.856 1.00 91.44 95 TYR A C 1
ATOM 752 O O . TYR A 1 95 ? -11.658 2.386 1.499 1.00 91.44 95 TYR A O 1
ATOM 760 N N . TYR A 1 96 ? -9.922 0.978 1.449 1.00 92.25 96 TYR A N 1
ATOM 761 C CA . TYR A 1 96 ? -9.895 0.752 2.892 1.00 92.25 96 TYR A CA 1
ATOM 762 C C . TYR A 1 96 ? -9.655 2.042 3.685 1.00 92.25 96 TYR A C 1
ATOM 764 O O . TYR A 1 96 ? -10.406 2.323 4.621 1.00 92.25 96 TYR A O 1
ATOM 772 N N . LEU A 1 97 ? -8.667 2.861 3.303 1.00 89.38 97 LEU A N 1
ATOM 773 C CA . LEU A 1 97 ? -8.422 4.146 3.964 1.00 89.38 97 LEU A CA 1
ATOM 774 C C . LEU A 1 97 ? -9.652 5.054 3.875 1.00 89.38 97 LEU A C 1
ATOM 776 O O . LEU A 1 97 ? -10.019 5.679 4.870 1.00 89.38 97 LEU A O 1
ATOM 780 N N . TYR A 1 98 ? -10.334 5.085 2.727 1.00 89.25 98 TYR A N 1
ATOM 781 C CA . TYR A 1 98 ? -11.586 5.825 2.569 1.00 89.25 98 TYR A CA 1
ATOM 782 C C . TYR A 1 98 ? -12.675 5.365 3.557 1.00 89.25 98 TYR A C 1
ATOM 784 O O . TYR A 1 98 ? -13.296 6.204 4.217 1.00 89.25 98 TYR A O 1
ATOM 792 N N . GLU A 1 99 ? -12.884 4.056 3.723 1.00 88.94 99 GLU A N 1
ATOM 793 C CA . GLU A 1 99 ? -13.845 3.523 4.702 1.00 88.94 99 GLU A CA 1
ATOM 794 C C . GLU A 1 99 ? -13.434 3.856 6.148 1.00 88.94 99 GLU A C 1
ATOM 796 O O . GLU A 1 99 ? -14.281 4.259 6.949 1.00 88.94 99 GLU A O 1
ATOM 801 N N . VAL A 1 100 ? -12.139 3.795 6.483 1.00 87.38 100 VAL A N 1
ATOM 802 C CA . VAL A 1 100 ? -11.615 4.206 7.802 1.00 87.38 100 VAL A CA 1
ATOM 803 C C . VAL A 1 100 ? -11.852 5.700 8.059 1.00 87.38 100 VAL A C 1
ATOM 805 O O . VAL A 1 100 ? -12.264 6.089 9.156 1.00 87.38 100 VAL A O 1
ATOM 808 N N . PHE A 1 101 ? -11.659 6.557 7.057 1.00 84.81 101 PHE A N 1
ATOM 809 C CA . PHE A 1 101 ? -11.965 7.985 7.157 1.00 84.81 101 PHE A CA 1
ATOM 810 C C . PHE A 1 101 ? -13.445 8.255 7.365 1.00 84.81 101 PHE A C 1
ATOM 812 O O . PHE A 1 101 ? -13.832 9.041 8.233 1.00 84.81 101 PHE A O 1
ATOM 819 N N . ARG A 1 102 ? -14.290 7.602 6.568 1.00 84.69 102 ARG A N 1
ATOM 820 C CA . ARG A 1 102 ? -15.738 7.729 6.690 1.00 84.69 102 ARG A CA 1
ATOM 821 C C . ARG A 1 102 ? -16.194 7.294 8.079 1.00 84.69 102 ARG A C 1
ATOM 823 O O . ARG A 1 102 ? -16.986 7.996 8.706 1.00 84.69 102 ARG A O 1
ATOM 830 N N . TYR A 1 103 ? -15.646 6.189 8.574 1.00 82.94 103 TYR A N 1
ATOM 831 C CA . TYR A 1 103 ? -15.914 5.675 9.907 1.00 82.94 103 TYR A CA 1
ATOM 832 C C . TYR A 1 103 ? -15.494 6.653 11.009 1.00 82.94 103 TYR A C 1
ATOM 834 O O . TYR A 1 103 ? -16.314 7.040 11.842 1.00 82.94 103 TYR A O 1
ATOM 842 N N . THR A 1 104 ? -14.243 7.114 11.001 1.00 80.44 104 THR A N 1
ATOM 843 C CA . THR A 1 104 ? -13.746 8.057 12.016 1.00 80.44 104 THR A CA 1
ATOM 844 C C . THR A 1 104 ? -14.508 9.381 12.000 1.00 80.44 104 THR A C 1
ATOM 846 O O . THR A 1 104 ? -14.806 9.928 13.062 1.00 80.44 104 THR A O 1
ATOM 849 N N . ARG A 1 105 ? -14.904 9.875 10.821 1.00 78.62 105 ARG A N 1
ATOM 850 C CA . ARG A 1 105 ? -15.736 11.077 10.692 1.00 78.62 105 ARG A CA 1
ATOM 851 C C . ARG A 1 105 ? -17.153 10.870 11.225 1.00 78.62 105 ARG A C 1
ATOM 853 O O . ARG A 1 105 ? -17.671 11.768 11.885 1.00 78.62 105 ARG A O 1
ATOM 860 N N . ALA A 1 106 ? -17.763 9.711 10.981 1.00 78.06 106 ALA A N 1
ATOM 861 C CA . ALA A 1 106 ? -19.067 9.373 11.551 1.00 78.06 106 ALA A CA 1
ATOM 862 C C . ALA A 1 106 ? -19.021 9.400 13.089 1.00 78.06 106 ALA A C 1
ATOM 864 O O . ALA A 1 106 ? -19.852 10.053 13.714 1.00 78.06 106 ALA A O 1
ATOM 865 N N . LEU A 1 107 ? -17.974 8.825 13.694 1.00 75.88 107 LEU A N 1
ATOM 866 C CA . LEU A 1 107 ? -17.771 8.843 15.150 1.00 75.88 107 LEU A CA 1
ATOM 867 C C . LEU A 1 107 ? -17.637 10.258 15.737 1.00 75.88 107 LEU A C 1
ATOM 869 O O . LEU A 1 107 ? -18.092 10.513 16.856 1.00 75.88 107 LEU A O 1
ATOM 873 N N . VAL A 1 108 ? -16.987 11.174 15.010 1.00 75.69 108 VAL A N 1
ATOM 874 C CA . VAL A 1 108 ? -16.839 12.578 15.428 1.00 75.69 108 VAL A CA 1
ATOM 875 C C . VAL A 1 108 ? -18.168 13.323 15.305 1.00 75.69 108 VAL A C 1
ATOM 877 O O . VAL A 1 108 ? -18.572 14.012 16.242 1.00 75.69 108 VAL A O 1
ATOM 880 N N . ASN A 1 109 ? -18.868 13.154 14.182 1.00 74.50 109 ASN A N 1
ATOM 881 C CA . ASN A 1 109 ? -20.127 13.844 13.907 1.00 74.50 109 ASN A CA 1
ATOM 882 C C . ASN A 1 109 ? -21.254 13.411 14.854 1.00 74.50 109 ASN A C 1
ATOM 884 O O . ASN A 1 109 ? -22.004 14.258 15.335 1.00 74.50 109 ASN A O 1
ATOM 888 N N . GLU A 1 110 ? -21.352 12.118 15.172 1.00 71.44 110 GLU A N 1
ATOM 889 C CA . GLU A 1 110 ? -22.392 11.583 16.063 1.00 71.44 110 GLU A CA 1
ATOM 890 C C . GLU A 1 110 ? -22.114 11.839 17.555 1.00 71.44 110 GLU A C 1
ATOM 892 O O . GLU A 1 110 ? -22.917 11.466 18.410 1.00 71.44 110 GLU A O 1
ATOM 897 N N . LYS A 1 111 ? -20.989 12.491 17.900 1.00 66.56 111 LYS A N 1
ATOM 898 C CA . LYS A 1 111 ? -20.561 12.758 19.287 1.00 66.56 111 LYS A CA 1
ATOM 899 C C . LYS A 1 111 ? -20.681 11.521 20.190 1.00 66.56 111 LYS A C 1
ATOM 901 O O . LYS A 1 111 ? -21.073 11.629 21.355 1.00 66.56 111 LYS A O 1
ATOM 906 N N . CYS A 1 112 ? -20.327 10.340 19.678 1.00 69.88 112 CYS A N 1
ATOM 907 C CA . CYS A 1 112 ? -20.349 9.103 20.456 1.00 69.88 112 CYS A CA 1
ATOM 908 C C . CYS A 1 112 ? -19.489 9.257 21.717 1.00 69.88 112 CYS A C 1
ATOM 910 O O . CYS A 1 112 ? -18.257 9.223 21.636 1.00 69.88 112 CYS A O 1
ATOM 912 N N . LYS A 1 113 ? -20.122 9.374 22.892 1.00 67.75 113 LYS A N 1
ATOM 913 C CA . LYS A 1 113 ? -19.432 9.533 24.188 1.00 67.75 113 LYS A CA 1
ATOM 914 C C . LYS A 1 113 ? -18.462 8.385 24.488 1.00 67.75 113 LYS A C 1
ATOM 916 O O . LYS A 1 113 ? -17.416 8.603 25.081 1.00 67.75 113 LYS A O 1
ATOM 921 N N . CYS A 1 114 ? -18.775 7.178 24.022 1.00 70.88 114 CYS A N 1
ATOM 922 C CA . CYS A 1 114 ? -17.928 5.988 24.157 1.00 70.88 114 CYS A CA 1
ATOM 923 C C . CYS A 1 114 ? -16.666 6.006 23.270 1.00 70.88 114 CYS A C 1
ATOM 925 O O . CYS A 1 114 ? -15.747 5.222 23.504 1.00 70.88 114 CYS A O 1
ATOM 927 N N . SER A 1 115 ? -16.646 6.869 22.246 1.00 67.69 115 SER A N 1
ATOM 928 C CA . SER A 1 115 ? -15.583 6.968 21.238 1.00 67.69 115 SER A CA 1
ATOM 929 C C . SER A 1 115 ? -14.582 8.087 21.524 1.00 67.69 115 SER A C 1
ATOM 931 O O . SER A 1 115 ? -13.645 8.271 20.746 1.00 67.69 115 SER A O 1
ATOM 933 N N . VAL A 1 116 ? -14.791 8.838 22.616 1.00 65.00 116 VAL A N 1
ATOM 934 C CA . VAL A 1 116 ? -13.902 9.913 23.072 1.00 65.00 116 VAL A CA 1
ATOM 935 C C . VAL A 1 116 ? -12.629 9.272 23.617 1.00 65.00 116 VAL A C 1
ATOM 937 O O . VAL A 1 116 ? -12.532 8.906 24.783 1.00 65.00 116 VAL A O 1
ATOM 940 N N . ASP A 1 117 ? -11.685 9.057 22.715 1.00 66.94 117 ASP A N 1
ATOM 941 C CA . ASP A 1 117 ? -10.401 8.422 22.962 1.00 66.94 117 ASP A CA 1
ATOM 942 C C . ASP A 1 117 ? -9.391 9.063 22.006 1.00 66.94 117 ASP A C 1
ATOM 944 O O . ASP A 1 117 ? -9.689 9.236 20.818 1.00 66.94 117 ASP A O 1
ATOM 948 N N . SER A 1 118 ? -8.200 9.400 22.502 1.00 72.44 118 SER A N 1
ATOM 949 C CA . SER A 1 118 ? -7.120 9.990 21.700 1.00 72.44 118 SER A CA 1
ATOM 950 C C . SER A 1 118 ? -6.739 9.114 20.499 1.00 72.44 118 SER A C 1
ATOM 952 O O . SER A 1 118 ? -6.279 9.622 19.478 1.00 72.44 118 SER A O 1
ATOM 954 N N . ARG A 1 119 ? -7.004 7.799 20.562 1.00 77.88 119 ARG A N 1
ATOM 955 C CA . ARG A 1 119 ? -6.800 6.862 19.444 1.00 77.88 119 ARG A CA 1
ATOM 956 C C . ARG A 1 119 ? -7.564 7.248 18.179 1.00 77.88 119 ARG A C 1
ATOM 958 O O . ARG A 1 119 ? -7.051 7.036 17.087 1.00 77.88 119 ARG A O 1
ATOM 965 N N . ARG A 1 120 ? -8.753 7.845 18.298 1.00 79.06 120 ARG A N 1
ATOM 966 C CA . ARG A 1 120 ? -9.559 8.266 17.139 1.00 79.06 120 ARG A CA 1
ATOM 967 C C . ARG A 1 120 ? -8.850 9.331 16.304 1.00 79.06 120 ARG A C 1
ATOM 969 O O . ARG A 1 120 ? -8.865 9.263 15.079 1.00 79.06 120 ARG A O 1
ATOM 976 N N . GLU A 1 121 ? -8.240 10.305 16.974 1.00 79.75 121 GLU A N 1
ATOM 977 C CA . GLU A 1 121 ? -7.507 11.400 16.330 1.00 79.75 121 GLU A CA 1
ATOM 978 C C . GLU A 1 121 ? -6.210 10.892 15.702 1.00 79.75 121 GLU A C 1
ATOM 980 O O . GLU A 1 121 ? -5.917 11.227 14.556 1.00 79.75 121 GLU A O 1
ATOM 985 N N . ILE A 1 122 ? -5.496 9.997 16.396 1.00 84.06 122 ILE A N 1
ATOM 986 C CA . ILE A 1 122 ? -4.301 9.325 15.865 1.00 84.06 122 ILE A CA 1
ATOM 987 C C . ILE A 1 122 ? -4.637 8.540 14.592 1.00 84.06 122 ILE A C 1
ATOM 989 O O . ILE A 1 122 ? -3.906 8.638 13.612 1.00 84.06 122 ILE A O 1
ATOM 993 N N . ILE A 1 123 ? -5.751 7.799 14.572 1.00 84.88 123 ILE A N 1
ATOM 994 C CA . ILE A 1 123 ? -6.185 7.052 13.383 1.00 84.88 123 ILE A CA 1
ATOM 995 C C . ILE A 1 123 ? -6.499 7.999 12.229 1.00 84.88 123 ILE A C 1
ATOM 997 O O . ILE A 1 123 ? -6.087 7.735 11.104 1.00 84.88 123 ILE A O 1
ATOM 1001 N N . MET A 1 124 ? -7.206 9.101 12.493 1.00 83.12 124 MET A N 1
ATOM 1002 C CA . MET A 1 124 ? -7.553 10.064 11.450 1.00 83.12 124 MET A CA 1
ATOM 1003 C C . MET A 1 124 ? -6.296 10.710 10.852 1.00 83.12 124 MET A C 1
ATOM 1005 O O . MET A 1 124 ? -6.142 10.712 9.636 1.00 83.12 124 MET A O 1
ATOM 1009 N N . ILE A 1 125 ? -5.374 11.203 11.686 1.00 85.94 125 ILE A N 1
ATOM 1010 C CA . ILE A 1 125 ? -4.111 11.805 11.228 1.00 85.94 125 ILE A CA 1
ATOM 1011 C C . ILE A 1 125 ? -3.247 10.763 10.508 1.00 85.94 125 ILE A C 1
ATOM 1013 O O . ILE A 1 125 ? -2.740 11.027 9.419 1.00 85.94 125 ILE A O 1
ATOM 1017 N N . GLY A 1 126 ? -3.114 9.566 11.078 1.00 85.06 126 GLY A N 1
ATOM 1018 C CA . GLY A 1 126 ? -2.333 8.477 10.499 1.00 85.06 126 GLY A CA 1
ATOM 1019 C C . GLY A 1 126 ? -2.859 8.036 9.135 1.00 85.06 126 GLY A C 1
ATOM 1020 O O . GLY A 1 126 ? -2.073 7.862 8.209 1.00 85.06 126 GLY A O 1
ATOM 1021 N N . ALA A 1 127 ? -4.180 7.951 8.964 1.00 85.44 127 ALA A N 1
ATOM 1022 C CA . ALA A 1 127 ? -4.791 7.651 7.672 1.00 85.44 127 ALA A CA 1
ATOM 1023 C C . ALA A 1 127 ? -4.527 8.752 6.627 1.00 85.44 127 ALA A C 1
ATOM 1025 O O . ALA A 1 127 ? -4.374 8.435 5.448 1.00 85.44 127 ALA A O 1
ATOM 1026 N N . VAL A 1 128 ? -4.431 10.032 7.031 1.00 85.69 128 VAL A N 1
ATOM 1027 C CA . VAL A 1 128 ? -4.089 11.139 6.106 1.00 85.69 128 VAL A CA 1
ATOM 1028 C C . VAL A 1 128 ? -2.649 10.987 5.646 1.00 85.69 128 VAL A C 1
ATOM 1030 O O . VAL A 1 128 ? -2.371 11.083 4.453 1.00 85.69 128 VAL A O 1
ATOM 1033 N N . ILE A 1 129 ? -1.744 10.733 6.590 1.00 87.50 129 ILE A N 1
ATOM 1034 C CA . ILE A 1 129 ? -0.321 10.550 6.305 1.00 87.50 129 ILE A CA 1
ATOM 1035 C C . ILE A 1 129 ? -0.119 9.358 5.364 1.00 87.50 129 ILE A C 1
ATOM 1037 O O . ILE A 1 129 ? 0.565 9.502 4.354 1.00 87.50 129 ILE A O 1
ATOM 1041 N N . GLU A 1 130 ? -0.756 8.217 5.635 1.00 86.00 130 GLU A N 1
ATOM 1042 C CA . GLU A 1 130 ? -0.682 7.035 4.767 1.00 86.00 130 GLU A CA 1
ATOM 1043 C C . GLU A 1 130 ? -1.235 7.298 3.369 1.00 86.00 130 GLU A C 1
ATOM 1045 O O . GLU A 1 130 ? -0.611 6.932 2.375 1.00 86.00 130 GLU A O 1
ATOM 1050 N N . PHE A 1 131 ? -2.368 7.994 3.264 1.00 85.75 131 PHE A N 1
ATOM 1051 C CA . PHE A 1 131 ? -2.920 8.360 1.963 1.00 85.75 131 PHE A CA 1
ATOM 1052 C C . PHE A 1 131 ? -1.934 9.213 1.149 1.00 85.75 131 PHE A C 1
ATOM 1054 O O . PHE A 1 131 ? -1.721 8.955 -0.036 1.00 85.75 131 PHE A O 1
ATOM 1061 N N . ILE A 1 132 ? -1.288 10.196 1.787 1.00 86.00 132 ILE A N 1
ATOM 1062 C CA . ILE A 1 132 ? -0.264 11.035 1.151 1.00 86.00 132 ILE A CA 1
ATOM 1063 C C . ILE A 1 132 ? 0.955 10.196 0.743 1.00 86.00 132 ILE A C 1
ATOM 1065 O O . ILE A 1 132 ? 1.454 10.361 -0.369 1.00 86.00 132 ILE A O 1
ATOM 1069 N N . LEU A 1 133 ? 1.426 9.286 1.601 1.00 87.00 133 LEU A N 1
ATOM 1070 C CA . LEU A 1 133 ? 2.561 8.408 1.299 1.00 87.00 133 LEU A CA 1
ATOM 1071 C C . LEU A 1 133 ? 2.281 7.523 0.082 1.00 87.00 133 LEU A C 1
ATOM 1073 O O . LEU A 1 133 ? 3.088 7.498 -0.848 1.00 87.00 133 LEU A O 1
ATOM 1077 N N . ILE A 1 134 ? 1.121 6.861 0.041 1.00 85.94 134 ILE A N 1
ATOM 1078 C CA . ILE A 1 134 ? 0.696 6.041 -1.102 1.00 85.94 134 ILE A CA 1
ATOM 1079 C C . ILE A 1 134 ? 0.622 6.890 -2.367 1.00 85.94 134 ILE A C 1
ATOM 1081 O O . ILE A 1 134 ? 1.099 6.471 -3.419 1.00 85.94 134 ILE A O 1
ATOM 1085 N N . PHE A 1 135 ? 0.069 8.099 -2.274 1.00 84.31 135 PHE A N 1
ATOM 1086 C CA . PHE A 1 135 ? -0.038 9.006 -3.411 1.00 84.31 135 PHE A CA 1
ATOM 1087 C C . PHE A 1 135 ? 1.335 9.421 -3.962 1.00 84.31 135 PHE A C 1
ATOM 1089 O O . PHE A 1 135 ? 1.550 9.391 -5.174 1.00 84.31 135 PHE A O 1
ATOM 1096 N N . ILE A 1 136 ? 2.293 9.746 -3.088 1.00 85.88 136 ILE A N 1
ATOM 1097 C CA . ILE A 1 136 ? 3.672 10.067 -3.484 1.00 85.88 136 ILE A CA 1
ATOM 1098 C C . ILE A 1 136 ? 4.343 8.854 -4.139 1.00 85.88 136 ILE A C 1
ATOM 1100 O O . ILE A 1 136 ? 4.951 8.992 -5.202 1.00 85.88 136 ILE A O 1
ATOM 1104 N N . LEU A 1 137 ? 4.213 7.664 -3.544 1.00 83.19 137 LEU A N 1
ATOM 1105 C CA . LEU A 1 137 ? 4.764 6.428 -4.106 1.00 83.19 137 LEU A CA 1
ATOM 1106 C C . LEU A 1 137 ? 4.149 6.107 -5.471 1.00 83.19 137 LEU A C 1
ATOM 1108 O O . LEU A 1 137 ? 4.861 5.686 -6.382 1.00 83.19 137 LEU A O 1
ATOM 1112 N N . PHE A 1 138 ? 2.851 6.346 -5.640 1.00 82.25 138 PHE A N 1
ATOM 1113 C CA . PHE A 1 138 ? 2.153 6.155 -6.905 1.00 82.25 138 PHE A CA 1
ATOM 1114 C C . PHE A 1 138 ? 2.670 7.104 -7.995 1.00 82.25 138 PHE A C 1
ATOM 1116 O O . PHE A 1 138 ? 3.012 6.655 -9.090 1.00 82.25 138 PHE A O 1
ATOM 1123 N N . ILE A 1 139 ? 2.818 8.400 -7.689 1.00 82.19 139 ILE A N 1
ATOM 1124 C CA . ILE A 1 139 ? 3.419 9.375 -8.615 1.00 82.19 139 ILE A CA 1
ATOM 1125 C C . ILE A 1 139 ? 4.845 8.963 -8.986 1.00 82.19 139 ILE A C 1
ATOM 1127 O O . ILE A 1 139 ? 5.209 9.008 -10.161 1.00 82.19 139 ILE A O 1
ATOM 1131 N N . LEU A 1 140 ? 5.648 8.530 -8.010 1.00 82.81 140 LEU A N 1
ATOM 1132 C CA . LEU A 1 140 ? 7.017 8.084 -8.256 1.00 82.81 140 LEU A CA 1
ATOM 1133 C C . LEU A 1 140 ? 7.059 6.922 -9.259 1.00 82.81 140 LEU A C 1
ATOM 1135 O O . LEU A 1 140 ? 7.873 6.948 -10.181 1.00 82.81 140 LEU A O 1
ATOM 1139 N N . HIS A 1 141 ? 6.158 5.943 -9.135 1.00 79.38 141 HIS A N 1
ATOM 1140 C CA . HIS A 1 141 ? 6.064 4.831 -10.085 1.00 79.38 141 HIS A CA 1
ATOM 1141 C C . HIS A 1 141 ? 5.719 5.300 -11.503 1.00 79.38 141 HIS A C 1
ATOM 1143 O O . HIS A 1 141 ? 6.317 4.812 -12.463 1.00 79.38 141 HIS A O 1
ATOM 1149 N N . ILE A 1 142 ? 4.814 6.274 -11.651 1.00 81.50 142 ILE A N 1
ATOM 1150 C CA . ILE A 1 142 ? 4.487 6.866 -12.959 1.00 81.50 142 ILE A CA 1
ATOM 1151 C C . ILE A 1 142 ? 5.714 7.560 -13.559 1.00 81.50 142 ILE A C 1
ATOM 1153 O O . ILE A 1 142 ? 6.034 7.335 -14.727 1.00 81.50 142 ILE A O 1
ATOM 1157 N N . ILE A 1 143 ? 6.421 8.374 -12.768 1.00 80.81 143 ILE A N 1
ATOM 1158 C CA . ILE A 1 143 ? 7.616 9.100 -13.221 1.00 80.81 143 ILE A CA 1
ATOM 1159 C C . ILE A 1 143 ? 8.696 8.118 -13.683 1.00 80.81 143 ILE A C 1
ATOM 1161 O O . ILE A 1 143 ? 9.251 8.289 -14.767 1.00 80.81 143 ILE A O 1
ATOM 1165 N N . VAL A 1 144 ? 8.973 7.074 -12.895 1.00 81.06 144 VAL A N 1
ATOM 1166 C CA . VAL A 1 144 ? 9.966 6.047 -13.243 1.00 81.06 144 VAL A CA 1
ATOM 1167 C C . VAL A 1 144 ? 9.551 5.289 -14.503 1.00 81.06 144 VAL A C 1
ATOM 1169 O O . VAL A 1 144 ? 10.372 5.114 -15.402 1.00 81.06 144 VAL A O 1
ATOM 1172 N N . GLY A 1 145 ? 8.282 4.887 -14.613 1.00 78.62 145 GLY A N 1
ATOM 1173 C CA . GLY A 1 145 ? 7.766 4.208 -15.803 1.00 78.62 145 GLY A CA 1
ATOM 1174 C C . GLY A 1 145 ? 7.909 5.061 -17.066 1.00 78.62 145 GLY A C 1
ATOM 1175 O O . GLY A 1 145 ? 8.384 4.580 -18.095 1.00 78.62 145 GLY A O 1
ATOM 1176 N N . PHE A 1 146 ? 7.578 6.349 -16.974 1.00 77.88 146 PHE A N 1
ATOM 1177 C CA . PHE A 1 146 ? 7.733 7.286 -18.083 1.00 77.88 146 PHE A CA 1
ATOM 1178 C C . PHE A 1 146 ? 9.207 7.508 -18.451 1.00 77.88 146 PHE A C 1
ATOM 1180 O O . PHE A 1 146 ? 9.556 7.463 -19.630 1.00 77.88 146 PHE A O 1
ATOM 1187 N N . ALA A 1 147 ? 10.088 7.685 -17.462 1.00 78.19 147 ALA A N 1
ATOM 1188 C CA . ALA A 1 147 ? 11.524 7.860 -17.683 1.00 78.19 147 ALA A CA 1
ATOM 1189 C C . ALA A 1 147 ? 12.175 6.632 -18.344 1.00 78.19 147 ALA A C 1
ATOM 1191 O O . ALA A 1 147 ? 13.003 6.776 -19.242 1.00 78.19 147 ALA A O 1
ATOM 1192 N N . LEU A 1 148 ? 11.778 5.419 -17.950 1.00 77.19 148 LEU A N 1
ATOM 1193 C CA . LEU A 1 148 ? 12.244 4.195 -18.603 1.00 77.19 148 LEU A CA 1
ATOM 1194 C C . LEU A 1 148 ? 11.728 4.106 -20.042 1.00 77.19 148 LEU A C 1
ATOM 1196 O O . LEU A 1 148 ? 12.503 3.815 -20.949 1.00 77.19 148 LEU A O 1
ATOM 1200 N N . SER A 1 149 ? 10.450 4.414 -20.282 1.00 75.88 149 SER A N 1
ATOM 1201 C CA . SER A 1 149 ? 9.866 4.395 -21.630 1.00 75.88 149 SER A CA 1
ATOM 1202 C C . SER A 1 149 ? 10.574 5.356 -22.590 1.00 75.88 149 SER A C 1
ATOM 1204 O O . SER A 1 149 ? 10.809 5.012 -23.752 1.00 75.88 149 SER A O 1
ATOM 1206 N N . THR A 1 150 ? 10.924 6.560 -22.129 1.00 80.50 150 THR A N 1
ATOM 1207 C CA . THR A 1 150 ? 11.666 7.523 -22.952 1.00 80.50 150 THR A CA 1
ATOM 1208 C C . THR A 1 150 ? 13.093 7.048 -23.203 1.00 80.50 150 THR A C 1
ATOM 1210 O O . THR A 1 150 ? 13.536 7.094 -24.350 1.00 80.50 150 THR A O 1
ATOM 1213 N N . MET A 1 151 ? 13.781 6.492 -22.197 1.00 76.56 151 MET A N 1
ATOM 1214 C CA . MET A 1 151 ? 15.101 5.875 -22.384 1.00 76.56 151 MET A CA 1
ATOM 1215 C C . MET A 1 151 ?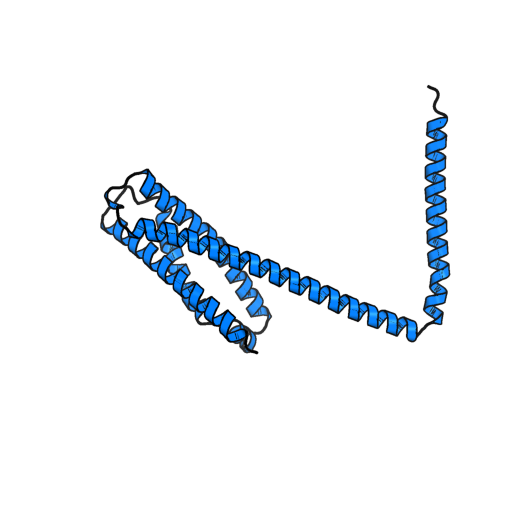 15.074 4.745 -23.418 1.00 76.56 151 MET A C 1
ATOM 1217 O O . MET A 1 151 ? 15.880 4.764 -24.346 1.00 76.56 151 MET A O 1
ATOM 1221 N N . PHE A 1 152 ? 14.131 3.802 -23.320 1.00 81.69 152 PHE A N 1
ATOM 1222 C CA . PHE A 1 152 ? 13.998 2.713 -24.296 1.00 81.69 152 PHE A CA 1
ATOM 1223 C C . PHE A 1 152 ? 13.749 3.234 -25.713 1.00 81.69 152 PHE A C 1
ATOM 1225 O O . PHE A 1 152 ? 14.317 2.713 -26.670 1.00 81.69 152 PHE A O 1
ATOM 1232 N N . THR A 1 153 ? 12.945 4.290 -25.855 1.00 84.06 153 THR A N 1
ATOM 1233 C CA . THR A 1 153 ? 12.658 4.898 -27.162 1.00 84.06 153 THR A CA 1
ATOM 1234 C C . THR A 1 153 ? 13.899 5.562 -27.757 1.00 84.06 153 THR A C 1
ATOM 1236 O O . THR A 1 153 ? 14.179 5.384 -28.941 1.00 84.06 153 THR A O 1
ATOM 1239 N N . VAL A 1 154 ? 14.674 6.290 -26.948 1.00 84.94 154 VAL A N 1
ATOM 1240 C CA . VAL A 1 154 ? 15.927 6.925 -27.387 1.00 84.94 154 VAL A CA 1
ATOM 1241 C C . VAL A 1 154 ? 16.960 5.875 -27.789 1.00 84.94 154 VAL A C 1
ATOM 1243 O O . VAL A 1 154 ? 17.537 5.986 -28.867 1.00 84.94 154 VAL A O 1
ATOM 1246 N N . VAL A 1 155 ? 17.156 4.832 -26.975 1.00 86.12 155 VAL A N 1
ATOM 1247 C CA . VAL A 1 155 ? 18.083 3.730 -27.289 1.00 86.12 155 VAL A CA 1
ATOM 1248 C C . VAL A 1 155 ? 17.685 3.050 -28.596 1.00 86.12 155 VAL A C 1
ATOM 1250 O O . VAL A 1 155 ? 18.521 2.906 -29.484 1.00 86.12 155 VAL A O 1
ATOM 1253 N N . LYS A 1 156 ? 16.398 2.723 -28.757 1.00 85.50 156 LYS A N 1
ATOM 1254 C CA . LYS A 1 156 ? 15.888 2.111 -29.985 1.00 85.50 156 LYS A CA 1
ATOM 1255 C C . LYS A 1 156 ? 16.078 3.016 -31.204 1.00 85.50 156 LYS A C 1
ATOM 1257 O O . LYS A 1 156 ? 16.491 2.543 -32.251 1.00 85.50 156 LYS A O 1
ATOM 1262 N N . SER A 1 157 ? 15.863 4.322 -31.053 1.00 84.50 157 SER A N 1
ATOM 1263 C CA . SER A 1 157 ? 16.050 5.293 -32.142 1.00 84.50 157 SER A CA 1
ATOM 1264 C C . SER A 1 157 ? 17.519 5.423 -32.567 1.00 84.50 157 SER A C 1
ATOM 1266 O O . SER A 1 157 ? 17.805 5.605 -33.748 1.00 84.50 157 SER A O 1
ATOM 1268 N N . ILE A 1 158 ? 18.460 5.320 -31.621 1.00 84.38 158 ILE A N 1
ATOM 1269 C CA . ILE A 1 158 ? 19.904 5.303 -31.908 1.00 84.38 158 ILE A CA 1
ATOM 1270 C C . ILE A 1 158 ? 20.295 4.007 -32.625 1.00 84.38 158 ILE A C 1
ATOM 1272 O O . ILE A 1 158 ? 21.084 4.047 -33.570 1.00 84.38 158 ILE A O 1
ATOM 1276 N N . GLU A 1 159 ? 19.756 2.865 -32.200 1.00 81.75 159 GLU A N 1
ATOM 1277 C CA . GLU A 1 159 ? 20.032 1.568 -32.822 1.00 81.75 159 GLU A CA 1
ATOM 1278 C C . GLU A 1 159 ? 19.462 1.488 -34.244 1.00 81.75 159 GLU A C 1
ATOM 1280 O O . GLU A 1 159 ? 20.204 1.173 -35.178 1.00 81.75 159 GLU A O 1
ATOM 1285 N N . ASP A 1 160 ? 18.204 1.897 -34.430 1.00 80.38 160 ASP A N 1
ATOM 1286 C CA . ASP A 1 160 ? 17.553 1.992 -35.738 1.00 80.38 160 ASP A CA 1
ATOM 1287 C C . ASP A 1 160 ? 18.338 2.951 -36.654 1.00 80.38 160 ASP A C 1
ATOM 1289 O O . ASP A 1 160 ? 18.725 2.572 -37.760 1.00 80.38 160 ASP A O 1
ATOM 1293 N N . GLY A 1 161 ? 18.714 4.138 -36.161 1.00 75.88 161 GLY A N 1
ATOM 1294 C CA . GLY A 1 161 ? 19.525 5.103 -36.912 1.00 75.88 161 GLY A CA 1
ATOM 1295 C C . GLY A 1 161 ? 20.929 4.596 -37.266 1.00 75.88 161 GLY A C 1
ATOM 1296 O O . GLY A 1 161 ? 21.430 4.865 -38.358 1.00 75.88 161 GLY A O 1
ATOM 1297 N N . THR A 1 162 ? 21.562 3.813 -36.389 1.00 74.88 162 THR A N 1
ATOM 1298 C CA . THR A 1 162 ? 22.861 3.175 -36.667 1.00 74.88 162 THR A CA 1
ATOM 1299 C C . THR A 1 162 ? 22.717 2.069 -37.711 1.00 74.88 162 THR A C 1
ATOM 1301 O O . THR A 1 162 ? 23.590 1.906 -38.567 1.00 74.88 162 THR A O 1
ATOM 1304 N N . SER A 1 163 ? 21.614 1.318 -37.675 1.00 69.69 163 SER A N 1
ATOM 1305 C CA . SER A 1 163 ? 21.315 0.262 -38.643 1.00 69.69 163 SER A CA 1
ATOM 1306 C C . SER A 1 163 ? 21.022 0.824 -40.040 1.00 69.69 163 SER A C 1
ATOM 1308 O O . SER A 1 163 ? 21.573 0.318 -41.022 1.00 69.69 163 SER A O 1
ATOM 1310 N N . ASP A 1 164 ? 20.284 1.934 -40.124 1.00 70.25 164 ASP A N 1
ATOM 1311 C CA . ASP A 1 164 ? 20.010 2.662 -41.365 1.00 70.25 164 ASP A CA 1
ATOM 1312 C C . ASP A 1 164 ? 21.282 3.293 -41.936 1.00 70.25 164 ASP A C 1
ATOM 1314 O O . ASP A 1 164 ? 21.545 3.189 -43.137 1.00 70.25 164 ASP A O 1
ATOM 1318 N N . LEU A 1 165 ? 22.132 3.877 -41.083 1.00 67.56 165 LEU A N 1
ATOM 1319 C CA . LEU A 1 165 ? 23.431 4.410 -41.496 1.00 67.56 165 LEU A CA 1
ATOM 1320 C C . LEU A 1 165 ? 24.340 3.294 -42.030 1.00 67.56 165 LEU A C 1
ATOM 1322 O O . LEU A 1 165 ? 24.979 3.448 -43.070 1.00 67.56 165 LEU A O 1
ATOM 1326 N N . LYS A 1 166 ? 24.366 2.134 -41.364 1.00 65.69 166 LYS A N 1
ATOM 1327 C CA . LYS A 1 166 ? 25.132 0.961 -41.804 1.00 65.69 166 LYS A CA 1
ATOM 1328 C C . LYS A 1 166 ? 24.592 0.391 -43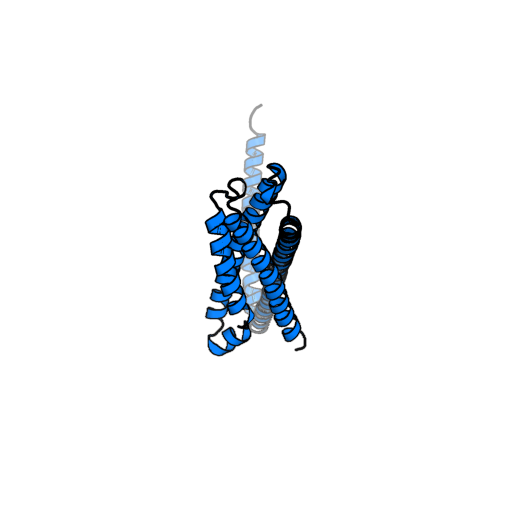.118 1.00 65.69 166 LYS A C 1
ATOM 1330 O O . LYS A 1 166 ? 25.386 -0.035 -43.952 1.00 65.69 166 LYS A O 1
ATOM 1335 N N . GLY A 1 167 ? 23.277 0.415 -43.333 1.00 62.59 167 GLY A N 1
ATOM 1336 C CA . GLY A 1 167 ? 22.637 0.049 -44.599 1.00 62.59 167 GLY A CA 1
ATOM 1337 C C . GLY A 1 167 ? 22.970 1.020 -45.735 1.00 62.59 167 GLY A C 1
ATOM 1338 O O . GLY A 1 167 ? 23.352 0.585 -46.819 1.00 62.59 167 GLY A O 1
ATOM 1339 N N . ALA A 1 168 ? 22.920 2.327 -45.474 1.00 61.56 168 ALA A N 1
ATOM 1340 C CA . ALA A 1 168 ? 23.265 3.369 -46.440 1.00 61.56 168 ALA A CA 1
ATOM 1341 C C . ALA A 1 168 ? 24.761 3.379 -46.805 1.00 61.56 168 ALA A C 1
ATOM 1343 O O . ALA A 1 168 ? 25.106 3.632 -47.957 1.00 61.56 168 ALA A O 1
ATOM 1344 N N . ILE A 1 169 ? 25.648 3.060 -45.855 1.00 61.19 169 ILE A N 1
ATOM 1345 C CA . ILE A 1 169 ? 27.089 2.890 -46.111 1.00 61.19 169 ILE A CA 1
ATOM 1346 C C . ILE A 1 169 ? 27.357 1.610 -46.915 1.00 61.19 169 ILE A C 1
ATOM 1348 O O . ILE A 1 169 ? 28.264 1.583 -47.745 1.00 61.19 169 ILE A O 1
ATOM 1352 N N . ARG A 1 170 ? 26.581 0.544 -46.685 1.00 65.44 170 ARG A N 1
ATOM 1353 C CA . ARG A 1 170 ? 26.764 -0.750 -47.355 1.00 65.44 170 ARG A CA 1
ATOM 1354 C C . ARG A 1 170 ? 26.207 -0.772 -48.780 1.00 65.44 170 ARG A C 1
ATOM 1356 O O . ARG A 1 170 ? 26.711 -1.548 -49.586 1.00 65.44 170 ARG A O 1
ATOM 1363 N N . ASP A 1 171 ? 25.217 0.067 -49.093 1.00 63.84 171 ASP A N 1
ATOM 1364 C CA . ASP A 1 171 ? 24.628 0.157 -50.433 1.00 63.84 171 ASP A CA 1
ATOM 1365 C C . ASP A 1 171 ? 24.233 1.604 -50.815 1.00 63.84 171 ASP A C 1
ATOM 1367 O O . ASP A 1 171 ? 23.049 1.955 -50.915 1.00 63.84 171 ASP A O 1
ATOM 1371 N N . PRO A 1 172 ? 25.224 2.493 -51.016 1.00 55.34 172 PRO A N 1
ATOM 1372 C CA . PRO A 1 172 ? 24.971 3.911 -51.263 1.00 55.34 172 PRO A CA 1
ATOM 1373 C C . PRO A 1 172 ? 24.165 4.133 -52.552 1.00 55.34 172 PRO A C 1
ATOM 1375 O O . PRO A 1 172 ? 23.288 4.992 -52.605 1.00 55.34 172 PRO A O 1
ATOM 1378 N N . ILE A 1 173 ? 24.391 3.314 -53.582 1.00 55.25 173 ILE A N 1
ATOM 1379 C CA . ILE A 1 173 ? 23.791 3.476 -54.914 1.00 55.25 173 ILE A CA 1
ATOM 1380 C C . ILE A 1 173 ? 22.306 3.066 -54.916 1.00 55.25 173 ILE A C 1
ATOM 1382 O O . ILE A 1 173 ? 21.479 3.742 -55.536 1.00 55.25 173 ILE A O 1
ATOM 1386 N N . GLY A 1 174 ? 21.930 2.024 -54.166 1.00 60.41 174 GLY A N 1
ATOM 1387 C CA . GLY A 1 174 ? 20.536 1.579 -54.038 1.00 60.41 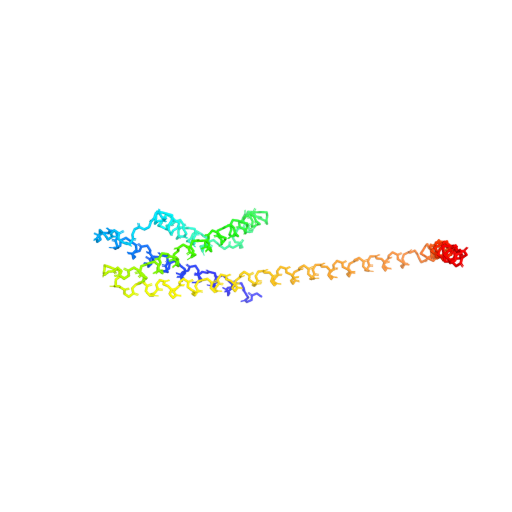174 GLY A CA 1
ATOM 1388 C C . GLY A 1 174 ? 19.628 2.577 -53.306 1.00 60.41 174 GLY A C 1
ATOM 1389 O O . GLY A 1 174 ? 18.441 2.690 -53.631 1.00 60.41 174 GLY A O 1
ATOM 1390 N N . SER A 1 175 ? 20.182 3.346 -52.362 1.00 55.53 175 SER A N 1
ATOM 1391 C CA . SER A 1 175 ? 19.458 4.412 -51.655 1.00 55.53 175 SER A CA 1
ATOM 1392 C C . SER A 1 175 ? 19.227 5.636 -52.546 1.00 55.53 175 SER A C 1
ATOM 1394 O O . SER A 1 175 ? 18.104 6.137 -52.609 1.00 55.53 175 SER A O 1
ATOM 1396 N N . PHE A 1 176 ? 20.228 6.063 -53.328 1.00 57.28 176 PHE A N 1
ATOM 1397 C CA . PHE A 1 176 ? 20.067 7.164 -54.289 1.00 57.28 176 PHE A CA 1
ATOM 1398 C C . PHE A 1 176 ? 19.094 6.836 -55.433 1.00 57.28 176 PHE A C 1
ATOM 1400 O O . PHE A 1 176 ? 18.382 7.727 -55.894 1.00 57.28 176 PHE A O 1
ATOM 1407 N N . ALA A 1 177 ? 18.977 5.569 -55.844 1.00 59.84 177 ALA A N 1
ATOM 1408 C CA . ALA A 1 177 ? 18.046 5.147 -56.896 1.00 59.84 177 ALA A CA 1
ATOM 1409 C C . ALA A 1 177 ? 16.553 5.222 -56.495 1.00 59.84 177 ALA A C 1
ATOM 1411 O O . ALA A 1 177 ? 15.693 5.362 -57.365 1.00 59.84 177 ALA A O 1
ATOM 1412 N N . LYS A 1 178 ? 16.218 5.172 -55.194 1.00 57.94 178 LYS A N 1
ATOM 1413 C CA . LYS A 1 178 ? 14.824 5.222 -54.686 1.00 57.94 178 LYS A CA 1
ATOM 1414 C C . LYS A 1 178 ? 14.318 6.632 -54.363 1.00 57.94 178 LYS A C 1
ATOM 1416 O O . LYS A 1 178 ? 13.109 6.847 -54.246 1.00 57.94 178 LYS A O 1
ATOM 1421 N N . ILE A 1 179 ? 15.227 7.594 -54.229 1.00 59.56 179 ILE A N 1
ATOM 1422 C CA . ILE A 1 179 ? 14.914 9.011 -54.012 1.00 59.56 179 ILE A CA 1
ATOM 1423 C C . ILE A 1 179 ? 14.122 9.613 -55.192 1.00 59.56 179 ILE A C 1
ATOM 1425 O O . ILE A 1 179 ? 13.070 10.207 -54.937 1.00 59.56 179 ILE A O 1
ATOM 1429 N N . PRO A 1 180 ? 14.501 9.422 -56.477 1.00 64.62 180 PRO A N 1
ATOM 1430 C CA . PRO A 1 180 ? 13.753 10.019 -57.583 1.00 64.62 180 PRO A CA 1
ATOM 1431 C C . PRO A 1 180 ? 12.335 9.443 -57.731 1.00 64.62 180 PRO A C 1
ATOM 1433 O O . PRO A 1 180 ? 11.413 10.185 -58.073 1.00 64.62 180 PRO A O 1
ATOM 1436 N N . SER A 1 181 ? 12.111 8.158 -57.421 1.00 60.31 181 SER A N 1
ATOM 1437 C CA . SER A 1 181 ? 10.780 7.543 -57.543 1.00 60.31 181 SER A CA 1
ATOM 1438 C C . SER A 1 181 ? 9.799 8.021 -56.469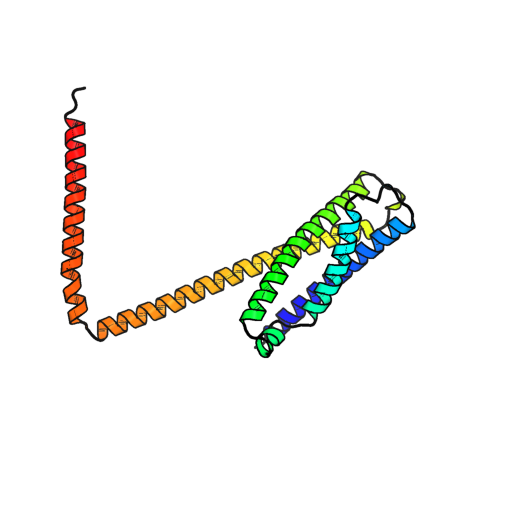 1.00 60.31 181 SER A C 1
ATOM 1440 O O . SER A 1 181 ? 8.627 8.242 -56.776 1.00 60.31 181 SER A O 1
ATOM 1442 N N . LYS A 1 182 ? 10.260 8.229 -55.225 1.00 65.12 182 LYS A N 1
ATOM 1443 C CA . LYS A 1 182 ? 9.412 8.776 -54.151 1.00 65.12 182 LYS A CA 1
ATOM 1444 C C . LYS A 1 182 ? 9.066 10.245 -54.398 1.00 65.12 182 LYS A C 1
ATOM 1446 O O . LYS A 1 182 ? 7.890 10.597 -54.335 1.00 65.12 182 LYS A O 1
ATOM 1451 N N . ILE A 1 183 ? 10.043 11.061 -54.799 1.00 68.75 183 ILE A N 1
ATOM 1452 C CA . ILE A 1 183 ? 9.831 12.484 -55.111 1.00 68.75 183 ILE A CA 1
ATOM 1453 C C . ILE A 1 183 ? 8.831 12.657 -56.262 1.00 68.75 183 ILE A C 1
ATOM 1455 O O . ILE A 1 183 ? 7.907 13.462 -56.167 1.00 68.75 183 ILE A O 1
ATOM 1459 N N . ASN A 1 184 ? 8.946 11.859 -57.328 1.00 72.44 184 ASN A N 1
ATOM 1460 C CA . ASN A 1 184 ? 8.016 11.946 -58.456 1.00 72.44 184 ASN A CA 1
ATOM 1461 C C . ASN A 1 184 ? 6.577 11.546 -58.064 1.00 72.44 184 ASN A C 1
ATOM 1463 O O . ASN A 1 184 ? 5.603 12.138 -58.532 1.00 72.44 184 ASN A O 1
ATOM 1467 N N . SER A 1 185 ? 6.424 10.568 -57.164 1.00 71.81 185 SER A N 1
ATOM 1468 C CA . SER A 1 185 ? 5.105 10.158 -56.666 1.00 71.81 185 SER A CA 1
ATOM 1469 C C . SER A 1 185 ? 4.446 11.221 -55.777 1.00 71.81 185 SER A C 1
ATOM 1471 O O . SER A 1 185 ? 3.252 11.488 -55.923 1.00 71.81 185 SER A O 1
ATOM 1473 N N . GLU A 1 186 ? 5.219 11.901 -54.926 1.00 74.62 186 GLU A N 1
ATOM 1474 C CA . GLU A 1 186 ? 4.709 12.981 -54.075 1.00 74.62 186 GLU A CA 1
ATOM 1475 C C . GLU A 1 186 ? 4.338 14.227 -54.885 1.00 74.62 186 GLU A C 1
ATOM 1477 O O . GLU A 1 186 ? 3.267 14.798 -54.671 1.00 74.62 186 GLU A O 1
ATOM 1482 N N . ILE A 1 187 ? 5.139 14.597 -55.890 1.00 75.31 187 ILE A N 1
ATOM 1483 C CA . ILE A 1 187 ? 4.835 15.719 -56.794 1.00 75.31 187 ILE A CA 1
ATOM 1484 C C . ILE A 1 187 ? 3.535 15.466 -57.571 1.00 75.31 187 ILE A C 1
ATOM 1486 O O . ILE A 1 187 ? 2.697 16.366 -57.690 1.00 75.31 187 ILE A O 1
ATOM 1490 N N . ASN A 1 188 ? 3.319 14.244 -58.067 1.00 75.56 188 ASN A N 1
ATOM 1491 C CA . ASN A 1 188 ? 2.080 13.897 -58.765 1.00 75.56 188 ASN A CA 1
ATOM 1492 C C . ASN A 1 188 ? 0.867 13.929 -57.830 1.00 75.56 188 ASN A C 1
ATOM 1494 O O . ASN A 1 188 ? -0.186 14.451 -58.209 1.00 75.56 188 ASN A O 1
ATOM 1498 N N . ASN A 1 189 ? 1.011 13.464 -56.590 1.00 77.00 189 ASN A N 1
ATOM 1499 C CA . ASN A 1 189 ? -0.062 13.539 -55.603 1.00 77.00 189 ASN A CA 1
ATOM 1500 C C . ASN A 1 189 ? -0.413 14.997 -55.268 1.00 77.00 189 ASN A C 1
ATOM 1502 O O . ASN A 1 189 ? -1.588 15.364 -55.339 1.00 77.00 189 ASN A O 1
ATOM 1506 N N . ILE A 1 190 ? 0.579 15.859 -55.026 1.00 77.62 190 ILE A N 1
ATOM 1507 C CA . ILE A 1 190 ? 0.373 17.294 -54.758 1.00 77.62 190 ILE A CA 1
ATOM 1508 C C . ILE A 1 190 ? -0.327 17.978 -55.939 1.00 77.62 190 ILE A C 1
ATOM 1510 O O . ILE A 1 190 ? -1.313 18.690 -55.747 1.00 77.62 190 ILE A O 1
ATOM 1514 N N . LYS A 1 191 ? 0.103 17.709 -57.177 1.00 77.50 191 LYS A N 1
ATOM 1515 C CA . LYS A 1 191 ? -0.528 18.261 -58.388 1.00 77.50 191 LYS A CA 1
ATOM 1516 C C . LYS A 1 191 ? -1.996 17.844 -58.515 1.00 77.50 191 LYS A C 1
ATOM 1518 O O . LYS A 1 191 ? -2.840 18.652 -58.907 1.00 77.50 191 LYS A O 1
ATOM 1523 N N . THR A 1 192 ? -2.315 16.605 -58.145 1.00 81.56 192 THR A N 1
ATOM 1524 C CA . THR A 1 192 ? -3.686 16.078 -58.191 1.00 81.56 192 THR A CA 1
ATOM 1525 C C . THR A 1 192 ? -4.571 16.705 -57.110 1.00 81.56 192 THR A C 1
ATOM 1527 O O . THR A 1 192 ? -5.716 17.063 -57.393 1.00 81.56 192 THR A O 1
ATOM 1530 N N . TYR A 1 193 ? -4.041 16.904 -55.899 1.00 81.31 193 TYR A N 1
ATOM 1531 C CA . TYR A 1 193 ? -4.740 17.602 -54.816 1.00 81.31 193 TYR A CA 1
ATOM 1532 C C . TYR A 1 193 ? -5.006 19.070 -55.165 1.00 81.31 193 TYR A C 1
ATOM 1534 O O . TYR A 1 193 ? -6.151 19.512 -55.097 1.00 81.31 193 TYR A O 1
ATOM 1542 N N . VAL A 1 194 ? -3.994 19.803 -55.636 1.00 81.81 194 VAL A N 1
ATOM 1543 C CA . VAL A 1 194 ? -4.139 21.210 -56.050 1.00 81.81 194 VAL A CA 1
ATOM 1544 C C . VAL A 1 194 ? -5.130 21.350 -57.213 1.00 81.81 194 VAL A C 1
ATOM 1546 O O . VAL A 1 194 ? -5.972 22.248 -57.205 1.00 81.81 194 VAL A O 1
ATOM 1549 N N . GLY A 1 195 ? -5.098 20.433 -58.185 1.00 81.38 195 GLY A N 1
ATOM 1550 C CA . GLY A 1 195 ? -6.044 20.413 -59.303 1.00 81.38 195 GLY A CA 1
ATOM 1551 C C . GLY A 1 195 ? -7.494 20.160 -58.876 1.00 81.38 195 GLY A C 1
ATOM 1552 O O . GLY A 1 195 ? -8.405 20.801 -59.403 1.00 81.38 195 GLY A O 1
ATOM 1553 N N . LYS A 1 196 ? -7.724 19.267 -57.903 1.00 81.94 196 LYS A N 1
ATOM 1554 C CA . LYS A 1 196 ? -9.058 19.044 -57.320 1.00 81.94 196 LYS A CA 1
ATOM 1555 C C . LYS A 1 196 ? -9.548 20.283 -56.572 1.00 81.94 196 LYS A C 1
ATOM 1557 O O . LYS A 1 196 ? -10.642 20.756 -56.862 1.00 81.94 196 LYS A O 1
ATOM 1562 N N . THR A 1 197 ? -8.721 20.861 -55.704 1.00 80.12 197 THR A N 1
ATOM 1563 C CA . THR A 1 197 ? -9.071 22.068 -54.940 1.00 80.12 197 THR A CA 1
ATOM 1564 C C . THR A 1 197 ? -9.376 23.259 -55.855 1.00 80.12 197 THR A C 1
ATOM 1566 O O . THR A 1 197 ? -10.351 23.973 -55.639 1.00 80.12 197 THR A O 1
ATOM 1569 N N . SER A 1 198 ? -8.609 23.445 -56.933 1.00 77.88 198 SER A N 1
ATOM 1570 C CA . SER A 1 198 ? -8.843 24.513 -57.916 1.00 77.88 198 SER A CA 1
ATOM 1571 C C . SER A 1 198 ? -10.165 24.347 -58.683 1.00 77.88 198 SER A C 1
ATOM 1573 O O . SER A 1 198 ? -10.865 25.332 -58.924 1.00 77.88 198 SER A O 1
ATOM 1575 N N . ARG A 1 199 ? -10.547 23.109 -59.032 1.00 78.38 199 ARG A N 1
ATOM 1576 C CA . ARG A 1 199 ? -11.831 22.814 -59.696 1.00 78.38 199 ARG A CA 1
ATOM 1577 C C . ARG A 1 199 ? -13.032 22.995 -58.771 1.00 78.38 199 ARG A C 1
ATOM 1579 O O . ARG A 1 199 ? -14.071 23.462 -59.225 1.00 78.38 199 ARG A O 1
ATOM 1586 N N . GLU A 1 200 ? -12.900 22.656 -57.494 1.00 80.62 200 GLU A N 1
ATOM 1587 C CA . GLU A 1 200 ? -13.962 22.896 -56.510 1.00 80.62 200 GLU A CA 1
ATOM 1588 C C . GLU A 1 200 ? -14.151 24.401 -56.255 1.00 80.62 200 GLU A C 1
ATOM 1590 O O . GLU A 1 200 ? -15.274 24.902 -56.289 1.00 80.62 200 GLU A O 1
ATOM 1595 N N . LEU A 1 201 ? -13.061 25.169 -56.149 1.00 75.56 201 LEU A N 1
ATOM 1596 C CA . LEU A 1 201 ? -13.126 26.632 -56.032 1.00 75.56 201 LEU A CA 1
ATOM 1597 C C . LEU A 1 201 ? -13.718 27.312 -57.280 1.00 75.56 201 LEU A C 1
ATOM 1599 O O . LEU A 1 201 ? -14.426 28.314 -57.162 1.00 75.56 201 LEU A O 1
ATOM 1603 N N . SER A 1 202 ? -13.468 26.784 -58.484 1.00 73.50 202 SER A N 1
ATOM 1604 C CA . SER A 1 202 ? -14.044 27.344 -59.713 1.00 73.50 202 SER A CA 1
ATOM 1605 C C . SER A 1 202 ? -15.543 27.065 -59.850 1.00 73.50 202 SER A C 1
ATOM 1607 O O . SER A 1 202 ? -16.262 27.932 -60.347 1.00 73.50 202 SER A O 1
ATOM 1609 N N . LYS A 1 203 ? -16.024 25.913 -59.362 1.00 76.56 203 LYS A N 1
ATOM 1610 C CA . LYS A 1 203 ? -17.457 25.593 -59.285 1.00 76.56 203 LYS A CA 1
ATOM 1611 C C . LYS A 1 203 ? -18.19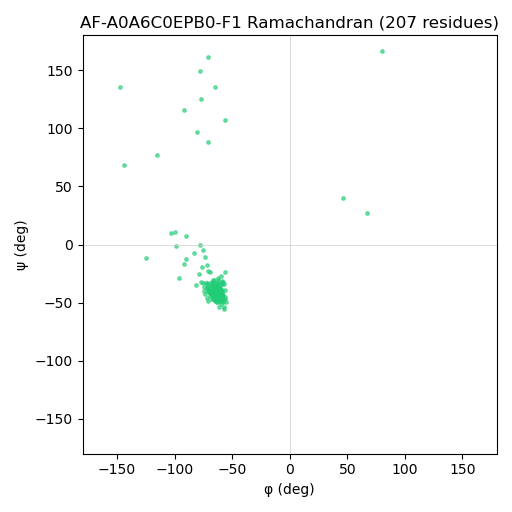9 26.497 -58.303 1.00 76.56 203 LYS A C 1
ATOM 1613 O O . LYS A 1 203 ? -19.268 26.987 -58.647 1.00 76.56 203 LYS A O 1
ATOM 1618 N N . ILE A 1 204 ? -17.618 26.771 -57.132 1.00 75.56 204 ILE A N 1
ATOM 1619 C CA . ILE A 1 204 ? -18.222 27.663 -56.123 1.00 75.56 204 ILE A CA 1
ATOM 1620 C C . ILE A 1 204 ? -18.367 29.096 -56.662 1.00 75.56 204 ILE A C 1
ATOM 1622 O O . ILE A 1 204 ? -19.368 29.758 -56.409 1.00 75.56 204 ILE A O 1
ATOM 1626 N N . ARG A 1 205 ? -17.401 29.570 -57.458 1.00 67.75 205 ARG A N 1
ATOM 1627 C CA . ARG A 1 205 ? -17.418 30.912 -58.066 1.00 67.75 205 ARG A CA 1
ATOM 1628 C C . ARG A 1 205 ? -18.460 31.092 -59.184 1.00 67.75 205 ARG A C 1
ATOM 1630 O O . ARG A 1 205 ? -18.838 32.226 -59.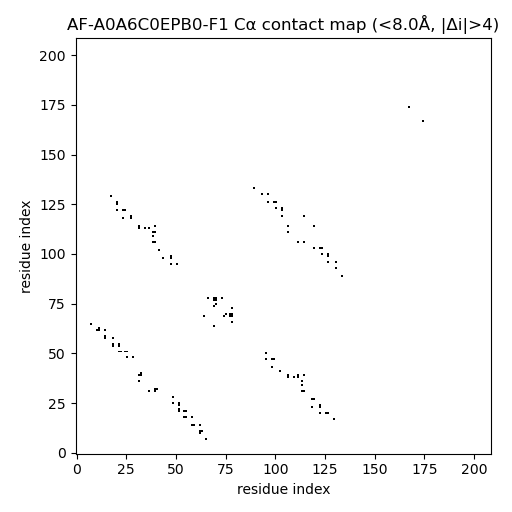453 1.00 67.75 205 ARG A O 1
ATOM 1637 N N . ASN A 1 206 ? -18.910 30.013 -59.828 1.00 62.50 206 ASN A N 1
ATOM 1638 C CA . ASN A 1 206 ? -19.853 30.055 -60.957 1.00 62.50 206 ASN A CA 1
ATOM 1639 C C . ASN A 1 206 ? -21.313 29.754 -60.561 1.00 62.50 206 ASN A C 1
ATOM 1641 O O . ASN A 1 206 ? -22.154 29.566 -61.440 1.00 62.50 206 ASN A O 1
ATOM 1645 N N . LEU A 1 207 ? -21.631 29.698 -59.264 1.00 57.97 207 LEU A N 1
ATOM 1646 C CA . LEU A 1 207 ? -23.017 29.627 -58.801 1.00 57.97 207 LEU A CA 1
ATOM 1647 C C . LEU A 1 207 ? -23.662 31.023 -58.904 1.00 57.97 207 LEU A C 1
ATOM 1649 O O . LEU A 1 207 ? -23.100 31.979 -58.364 1.00 57.97 207 LEU A O 1
ATOM 1653 N N . PRO A 1 208 ? -24.806 31.173 -59.599 1.00 57.94 208 PRO A N 1
ATOM 1654 C CA . PRO A 1 208 ? -25.523 32.441 -59.640 1.00 57.94 208 PRO A CA 1
ATOM 1655 C C . PRO A 1 208 ? -26.031 32.779 -58.232 1.00 57.94 208 PRO A C 1
ATOM 1657 O O . PRO A 1 208 ? -26.522 31.900 -57.523 1.00 57.94 208 PRO A O 1
ATOM 1660 N N . ARG A 1 209 ? -25.846 34.041 -57.835 1.00 52.28 209 ARG A N 1
ATOM 1661 C CA . ARG A 1 209 ? -26.395 34.609 -56.597 1.00 52.28 209 ARG A CA 1
ATOM 1662 C C . ARG A 1 209 ? -27.916 34.620 -56.616 1.00 52.28 209 ARG A C 1
ATOM 1664 O O . ARG A 1 209 ? -28.468 34.947 -57.689 1.00 52.28 209 ARG A O 1
#

Mean predicted aligned error: 14.66 Å

Sequence (209 aa):
MANFGLSYIAKVLYSFITIILLVVIYSYITSLEQKGCKCALPPNINFIKGFTIFSIVYLLFTGIISEQTISDNFGDNIVLINKFVDLIFALVFIYYLYEVFRYTRALVNEKCKCSVDSRREIIMIGAVIEFILIFILFILHIIVGFALSTMFTVVKSIEDGTSDLKGAIRDPIGSFAKIPSKINSEINNIKTYVGKTSRELSKIRNLPR

Organism: NCBI:txid1070528

Solvent-accessible surface area (backbone atoms only — not comparable to full-atom values): 11599 Å² total; per-residue (Å²): 131,82,64,61,63,56,56,53,51,49,50,36,52,50,42,50,55,51,41,53,51,40,51,53,50,49,52,51,52,52,55,40,57,76,69,64,43,71,84,73,61,59,95,60,52,63,56,53,52,53,51,41,55,52,47,44,54,50,40,54,55,58,49,72,52,52,71,61,64,41,34,77,76,65,32,66,71,52,43,53,52,52,53,52,51,53,49,53,50,53,56,52,48,52,52,49,49,50,52,52,48,54,50,54,49,49,43,60,75,68,60,40,76,89,62,76,49,75,64,54,57,52,47,54,55,49,49,51,52,50,53,52,50,54,51,53,54,51,51,50,52,53,53,52,52,50,54,49,53,51,50,54,51,52,54,50,52,51,52,52,51,50,51,51,49,53,48,45,71,73,38,53,67,68,56,60,65,49,51,61,60,52,52,52,52,52,52,52,50,51,53,52,51,53,52,51,54,52,52,52,54,53,54,65,70,70,57,84,130

Foldseek 3Di:
DPCPVVVLVVLLVLLVLLLVLLVLLLVLLVQCVVVVQPLLDDPCVCVLNVLSVVSNVVSVVPSVDDLVNCCVPPNDVVSVVVVVVVVVNLVVVLVSLVVLLVSLVSCVVVVRVSSPDVSSVVSNVSSVVSNVVSVVVVVVVVVVVVVVVVVVVVVVVVVVVVVVVVVCVVCVPVVVVVVVVVVVVVVVVVVVVVVVVVVVVVVVVPDDD

Radius of gyration: 31.44 Å; Cα contacts (8 Å, |Δi|>4): 70; chains: 1; bounding box: 54×52×86 Å

Sec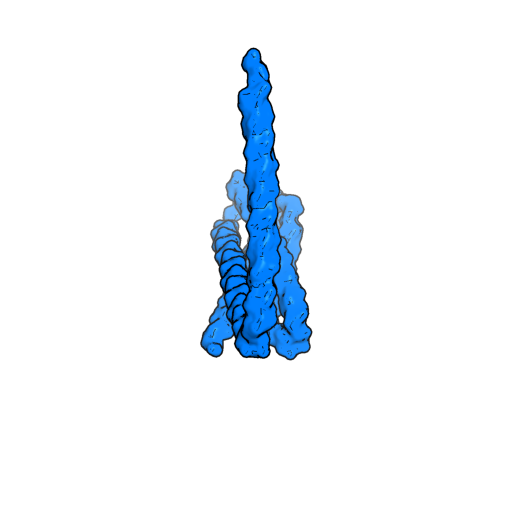ondary structure (DSSP, 8-state):
-THHHHHHHHHHHHHHHHHHHHHHHHHHHHHHHHTT-GGG--TTHHHHHHHHHHHHHHHHHHHHS-HHHHHHHH-HHHHHHHHHHHHHHHHHHHHHHHHHHHHHHHHHHTT-GGG--HHHHHHHHHHHHHHHHHHHHHHHHHHHHHHHHHHHHHHHHHHHHHHHHHHHHH-HHHHHHHHHHHHHHHHHHHHHHHHHHHHHHHHHHTS--

pLDDT: mean 79.11, std 10.62, range [35.19, 95.06]